Protein AF-A0A8T5U6E6-F1 (afdb_monomer_lite)

Foldseek 3Di:
DDDDDDDDDDPDPDDPPDDPPVPPPVQVVVPRPPQKDQDPQCRLQQKDFDPDPWAQPPQCRLQQWADWDKDWDDKDWDDDDQKIKIKTKIAGQDPAKWWFKKKKWWDFPPDIWIFIFPTDIHGHRDIDMTITMTGPDDPVRSVRCVPPVPIPMDMDTPTIDIGRDPQCRSRSTDRDIDRDPQPSSRSMDGDPSVVPDPPDDDDDDDDDDDDPDDDDPPPVVVVPPDDDLQDLVNLLPDPPLVNLVVVCVLLVWAADDVVVVVLQFGTAHPVRATEHEDSDEAAALVVLVSNLVSCLVVVHQEHEYEYQYHHPRRVVSQVCSCPPSVHHYYYDYPVNSSVPPD

Sequence (342 aa):
MNGKRLFSCLITINLTLMLIVPIVNGQCYTCLDTGIIVCNNCQGSGRIPTSDPVEVCEYCRGLGVVQPTISKKSAFAQLGDQEVYVWGTFENDQAVGVYGIATAEVRSEISSFSSASNRTYFPPNEEIEVKVVVGDFPIDDWDWISKFGNLETNIYLSDADPLVCPLCDGDGILTPQITCSICGGTGSVDCPDCNLNLINGGDQNELIIGIVAIIGVVIIAFFLIKRKKTSESDLRKVPFYEFQNWVVQQFSGETSSIRDSRFGIDGYTNDGDPIQIKQSDEVGKNEVYKFANELSKKKSRRGIIVAFSFSEDVIDGVIGARQHYRLDIKTITAKELINRKI

pLDDT: mean 83.09, std 20.27, range [33.81, 98.56]

Radius of gyration: 37.13 Å; chains: 1; bounding box: 61×90×133 Å

Secondary structure (DSSP, 8-state):
-------SSS--SSSSS-----------TTTTTSSEEE-TTTTTSSEEE-SS--EE-TTTTTSSEE---EEEEEEEEEE-SS-EEEEEEEEE-SSS-EEEEEEEEEE-SS-EEEEEPPPEEE-BT-EEEEEEEE----HHHHHHHHHH---EEEEEEEEEPPEEPTTTTTSSEE--EEE-TTTTTSSEEE-GGGSS------------------SSSTTTTTT--S-----HHHHTTS-HHHHHHHHHHHTT-EEPPHHHHTTT--EE-TT--EEEE--SS-B-HHHHHHHHHHHHHTT-SEEEEEES-B-TTHHHHHHHHHHHH--EEEEEEHHHHHH---

Structure (mmCIF, N/CA/C/O backbone):
data_AF-A0A8T5U6E6-F1
#
_entry.id   AF-A0A8T5U6E6-F1
#
loop_
_atom_site.group_PDB
_atom_site.id
_atom_site.type_symbol
_atom_site.label_atom_id
_atom_site.label_alt_id
_atom_site.label_comp_id
_atom_site.label_asym_id
_atom_site.label_entity_id
_atom_site.label_seq_id
_atom_site.pdbx_PDB_ins_code
_atom_site.Cartn_x
_atom_site.Cartn_y
_atom_site.Cartn_z
_atom_site.occupancy
_atom_site.B_iso_or_equiv
_atom_site.auth_seq_id
_atom_site.auth_comp_id
_atom_site.auth_asym_id
_atom_site.auth_atom_id
_atom_site.pdbx_PDB_model_num
ATOM 1 N N . MET A 1 1 ? 4.523 -59.443 100.791 1.00 38.38 1 MET A N 1
ATOM 2 C CA . MET A 1 1 ? 5.742 -59.177 99.998 1.00 38.38 1 MET A CA 1
ATOM 3 C C . MET A 1 1 ? 5.418 -59.351 98.526 1.00 38.38 1 MET A C 1
ATOM 5 O O . MET A 1 1 ? 4.890 -60.396 98.191 1.00 38.38 1 MET A O 1
ATOM 9 N N . ASN A 1 2 ? 5.767 -58.334 97.729 1.00 36.59 2 ASN A N 1
ATOM 10 C CA . ASN A 1 2 ? 6.138 -58.357 96.303 1.00 36.59 2 ASN A CA 1
ATOM 11 C C . ASN A 1 2 ? 5.123 -58.922 95.287 1.00 36.59 2 ASN A C 1
ATOM 13 O O . ASN A 1 2 ? 4.640 -60.029 95.416 1.00 36.59 2 ASN A O 1
ATOM 17 N N . GLY A 1 3 ? 4.798 -58.253 94.187 1.00 36.97 3 GLY A N 1
ATOM 18 C CA . GLY A 1 3 ? 5.466 -57.124 93.556 1.00 36.97 3 GLY A CA 1
ATOM 19 C C . GLY A 1 3 ? 5.381 -57.294 92.041 1.00 36.97 3 GLY A C 1
ATOM 20 O O . GLY A 1 3 ? 5.974 -58.215 91.502 1.00 36.97 3 GLY A O 1
ATOM 21 N N . LYS A 1 4 ? 4.630 -56.393 91.399 1.00 43.31 4 LYS A N 1
ATOM 22 C CA . LYS A 1 4 ? 4.855 -55.803 90.068 1.00 43.31 4 LYS A CA 1
ATOM 23 C C . LYS A 1 4 ? 5.569 -56.673 89.014 1.00 43.31 4 LYS A C 1
ATOM 25 O O . LYS A 1 4 ? 6.779 -56.853 89.093 1.00 43.31 4 LYS A O 1
ATOM 30 N N . ARG A 1 5 ? 4.866 -56.950 87.911 1.00 45.03 5 ARG A N 1
ATOM 31 C CA . ARG A 1 5 ? 5.208 -56.474 86.548 1.00 45.03 5 ARG A CA 1
ATOM 32 C C . ARG A 1 5 ? 3.983 -56.703 85.642 1.00 45.03 5 ARG A C 1
ATOM 34 O O . ARG A 1 5 ? 3.590 -57.844 85.463 1.00 45.03 5 ARG A O 1
ATOM 41 N N . LEU A 1 6 ? 3.164 -55.699 85.305 1.00 39.25 6 LEU A N 1
ATOM 42 C CA . LEU A 1 6 ? 3.398 -54.586 84.364 1.00 39.25 6 LEU A CA 1
ATOM 43 C C . LEU A 1 6 ? 3.875 -55.067 82.986 1.00 39.25 6 LEU A C 1
ATOM 45 O O . LEU A 1 6 ? 5.036 -55.432 82.848 1.00 39.25 6 LEU A O 1
ATOM 49 N N . PHE A 1 7 ? 2.963 -54.991 82.012 1.00 41.22 7 PHE A N 1
ATOM 50 C CA . PHE A 1 7 ? 3.054 -54.273 80.729 1.00 41.22 7 PHE A CA 1
ATOM 51 C C . PHE A 1 7 ? 2.506 -55.084 79.548 1.00 41.22 7 PHE A C 1
ATOM 53 O O . PHE A 1 7 ? 2.981 -56.170 79.249 1.00 41.22 7 PHE A O 1
ATOM 60 N N . SER A 1 8 ? 1.598 -54.435 78.815 1.00 41.38 8 SER A N 1
ATOM 61 C CA . SER A 1 8 ? 1.254 -54.705 77.415 1.00 41.38 8 SER A CA 1
ATOM 62 C C . SER A 1 8 ? 0.263 -55.839 77.129 1.00 41.38 8 SER A C 1
ATOM 64 O O . SER A 1 8 ? 0.649 -56.988 76.967 1.00 41.38 8 SER A O 1
ATOM 66 N N . CYS A 1 9 ? -1.023 -55.480 77.031 1.00 39.28 9 CYS A N 1
ATOM 67 C CA . CYS A 1 9 ? -1.944 -55.861 75.933 1.00 39.28 9 CYS A CA 1
ATOM 68 C C . CYS A 1 9 ? -3.415 -55.600 76.319 1.00 39.28 9 CYS A C 1
ATOM 70 O O . CYS A 1 9 ? -4.276 -56.456 76.156 1.00 39.28 9 CYS A O 1
ATOM 72 N N . LEU A 1 10 ? -3.717 -54.420 76.872 1.00 39.66 10 LEU A N 1
ATOM 73 C CA . LEU A 1 10 ? -5.097 -54.017 77.200 1.00 39.66 10 LEU A CA 1
ATOM 74 C C . LEU A 1 10 ? -5.456 -52.618 76.676 1.00 39.66 10 LEU A C 1
ATOM 76 O O . LEU A 1 10 ? -6.414 -52.002 77.125 1.00 39.66 10 LEU A O 1
ATOM 80 N N . ILE A 1 11 ? -4.710 -52.127 75.684 1.00 49.28 11 ILE A N 1
ATOM 81 C CA . ILE A 1 11 ? -5.047 -50.915 74.932 1.00 49.28 11 ILE A CA 1
ATOM 82 C C . ILE A 1 11 ? -4.885 -51.241 73.450 1.00 49.28 11 ILE A C 1
ATOM 84 O O . ILE A 1 11 ? -3.796 -51.148 72.897 1.00 49.28 11 ILE A O 1
ATOM 88 N N . THR A 1 12 ? -5.966 -51.723 72.845 1.00 45.53 12 THR A N 1
ATOM 89 C CA . THR A 1 12 ? -6.306 -51.593 71.412 1.00 45.53 12 THR A CA 1
ATOM 90 C C . THR A 1 12 ? -7.765 -52.029 71.220 1.00 45.53 12 THR A C 1
ATOM 92 O O . THR A 1 12 ? -8.128 -52.777 70.324 1.00 45.53 12 THR A O 1
ATOM 95 N N . ILE A 1 13 ? -8.634 -51.545 72.112 1.00 47.56 13 ILE A N 1
ATOM 96 C CA . ILE A 1 13 ? -10.025 -51.246 71.771 1.00 47.56 13 ILE A CA 1
ATOM 97 C C . ILE A 1 13 ? -10.004 -49.762 71.392 1.00 47.56 13 ILE A C 1
ATOM 99 O O . ILE A 1 13 ? -9.497 -48.966 72.180 1.00 47.56 13 ILE A O 1
ATOM 103 N N . ASN A 1 14 ? -10.553 -49.421 70.223 1.00 44.50 14 ASN A N 1
ATOM 104 C CA . ASN A 1 14 ? -10.623 -48.091 69.582 1.00 44.50 14 ASN A CA 1
ATOM 105 C C . ASN A 1 14 ? -9.503 -47.724 68.602 1.00 44.50 14 ASN A C 1
ATOM 107 O O . ASN A 1 14 ? -8.702 -46.845 68.892 1.00 44.50 14 ASN A O 1
ATOM 111 N N . LEU A 1 15 ? -9.524 -48.303 67.400 1.00 45.09 15 LEU A N 1
ATOM 112 C CA . LEU A 1 15 ? -9.316 -47.568 66.140 1.00 45.09 15 LEU A CA 1
ATOM 113 C C . LEU A 1 15 ? -9.562 -48.526 64.966 1.00 45.09 15 LEU A C 1
ATOM 115 O O . LEU A 1 15 ? -9.222 -49.694 65.079 1.00 45.09 15 LEU A O 1
ATOM 119 N N . THR A 1 16 ? -10.086 -48.031 63.842 1.00 43.66 16 THR A N 1
ATOM 120 C CA . THR A 1 16 ? -10.392 -48.749 62.576 1.00 43.66 16 THR A CA 1
ATOM 121 C C . THR A 1 16 ? -11.768 -49.414 62.426 1.00 43.66 16 THR A C 1
ATOM 123 O O . THR A 1 16 ? -11.922 -50.402 61.721 1.00 43.66 16 THR A O 1
ATOM 126 N N . LEU A 1 17 ? -12.819 -48.793 62.970 1.00 38.38 17 LEU A N 1
ATOM 127 C CA . LEU A 1 17 ? -14.151 -48.855 62.344 1.00 38.38 17 LEU A CA 1
ATOM 128 C C . LEU A 1 17 ? -14.726 -47.440 62.189 1.00 38.38 17 LEU A C 1
ATOM 130 O O . LEU A 1 17 ? -15.800 -47.105 62.672 1.00 38.38 17 LEU A O 1
ATOM 134 N N . MET A 1 18 ? -13.935 -46.574 61.566 1.00 46.94 18 MET A N 1
ATOM 135 C CA . MET A 1 18 ? -14.326 -45.239 61.135 1.00 46.94 18 MET A CA 1
ATOM 136 C C . MET A 1 18 ? -13.760 -45.056 59.730 1.00 46.94 18 MET A C 1
ATOM 138 O O . MET A 1 18 ? -12.567 -45.265 59.524 1.00 46.94 18 MET A O 1
ATOM 142 N N . LEU A 1 19 ? -14.640 -44.631 58.820 1.00 43.88 19 LEU A N 1
ATOM 143 C CA . LEU A 1 19 ? -14.353 -44.056 57.503 1.00 43.88 19 LEU A CA 1
ATOM 144 C C . LEU A 1 19 ? -14.091 -45.037 56.351 1.00 43.88 19 LEU A C 1
ATOM 146 O O . LEU A 1 19 ? -13.012 -45.058 55.777 1.00 43.88 19 LEU A O 1
ATOM 150 N N . ILE A 1 20 ? -15.145 -45.724 55.906 1.00 41.72 20 ILE A N 1
ATOM 151 C CA . ILE A 1 20 ? -15.509 -45.661 54.479 1.00 41.72 20 ILE A CA 1
ATOM 152 C C . ILE A 1 20 ? -17.019 -45.411 54.414 1.00 41.72 20 ILE A C 1
ATOM 154 O O . ILE A 1 20 ? -17.811 -46.259 54.019 1.00 41.72 20 ILE A O 1
ATOM 158 N N . VAL A 1 21 ? -17.438 -44.225 54.859 1.00 40.72 21 VAL A N 1
ATOM 159 C CA . VAL A 1 21 ? -18.557 -43.587 54.165 1.00 40.72 21 VAL A CA 1
ATOM 160 C C . VAL A 1 21 ? -17.949 -43.256 52.805 1.00 40.72 21 VAL A C 1
ATOM 162 O O . VAL A 1 21 ? -16.944 -42.537 52.800 1.00 40.72 21 VAL A O 1
ATOM 165 N N . PRO A 1 22 ? -18.431 -43.788 51.667 1.00 45.41 22 PRO A N 1
ATOM 166 C CA . PRO A 1 22 ? -18.135 -43.116 50.422 1.00 45.41 22 PRO A CA 1
ATOM 167 C C . PRO A 1 22 ? -18.709 -41.722 50.633 1.00 45.41 22 PRO A C 1
ATOM 169 O O . PRO A 1 22 ? -19.925 -41.545 50.696 1.00 45.41 22 PRO A O 1
ATOM 172 N N . ILE A 1 23 ? -17.832 -40.745 50.861 1.00 46.28 23 ILE A N 1
ATOM 173 C CA . ILE A 1 23 ? -18.171 -39.367 50.580 1.00 46.28 23 ILE A CA 1
ATOM 174 C C . ILE A 1 23 ? -18.494 -39.444 49.098 1.00 46.28 23 ILE A C 1
ATOM 176 O O . ILE A 1 23 ? -17.601 -39.506 48.254 1.00 46.28 23 ILE A O 1
ATOM 180 N N . VAL A 1 24 ? -19.782 -39.593 48.797 1.00 47.47 24 VAL A N 1
ATOM 181 C CA . VAL A 1 24 ? -20.327 -39.344 47.479 1.00 47.47 24 VAL A CA 1
ATOM 182 C C . VAL A 1 24 ? -20.160 -37.840 47.348 1.00 47.47 24 VAL A C 1
ATOM 184 O O . VAL A 1 24 ? -21.081 -37.071 47.596 1.00 47.47 24 VAL A O 1
ATOM 187 N N . ASN A 1 25 ? -18.918 -37.415 47.089 1.00 53.47 25 ASN A N 1
ATOM 188 C CA . ASN A 1 25 ? -18.648 -36.139 46.473 1.00 53.47 25 ASN A CA 1
ATOM 189 C C . ASN A 1 25 ? -19.549 -36.191 45.255 1.00 53.47 25 ASN A C 1
ATOM 191 O O . ASN A 1 25 ? -19.379 -37.078 44.416 1.00 53.47 25 ASN A O 1
ATOM 195 N N . GLY A 1 26 ? -20.601 -35.376 45.267 1.00 57.53 26 GLY A N 1
ATOM 196 C CA . GLY A 1 26 ? -21.521 -35.247 44.156 1.00 57.53 26 GLY A CA 1
ATOM 197 C C . GLY A 1 26 ? -20.721 -34.715 42.984 1.00 57.53 26 GLY A C 1
ATOM 198 O O . GLY A 1 26 ? -20.687 -33.511 42.765 1.00 57.53 26 GLY A O 1
ATOM 199 N N . GLN A 1 27 ? -20.001 -35.607 42.305 1.00 59.81 27 GLN A N 1
ATOM 200 C CA . GLN A 1 27 ? -19.240 -35.265 41.130 1.00 59.81 27 GLN A CA 1
ATOM 201 C C . GLN A 1 27 ? -20.266 -34.955 40.066 1.00 59.81 27 GLN A C 1
ATOM 203 O O . GLN A 1 27 ? -21.116 -35.781 39.714 1.00 59.81 27 GLN A O 1
ATOM 208 N N . CYS A 1 28 ? -20.227 -33.717 39.618 1.00 68.12 28 CYS A N 1
ATOM 209 C CA . CYS A 1 28 ? -21.149 -33.223 38.630 1.00 68.12 28 CYS A CA 1
ATOM 210 C C . CYS A 1 28 ? -20.641 -33.750 37.283 1.00 68.12 28 CYS A C 1
ATOM 212 O O . CYS A 1 28 ? -19.809 -33.120 36.629 1.00 68.12 28 CYS A O 1
ATOM 214 N N . TYR A 1 29 ? -21.077 -34.959 36.900 1.00 75.31 29 TYR A N 1
ATOM 215 C CA . TYR A 1 29 ? -20.592 -35.657 35.698 1.00 75.31 29 TYR A CA 1
ATOM 216 C C . TYR A 1 29 ? -20.739 -34.816 34.424 1.00 75.31 29 TYR A C 1
ATOM 218 O O . TYR A 1 29 ? -19.972 -34.995 33.482 1.00 75.31 29 TYR A O 1
ATOM 226 N N . THR A 1 30 ? -21.679 -33.868 34.413 1.00 77.81 30 THR A N 1
ATOM 227 C CA . THR A 1 30 ? -21.929 -32.957 33.294 1.00 77.81 30 THR A CA 1
ATOM 228 C C . THR A 1 30 ? -20.760 -31.996 33.022 1.00 77.81 30 THR A C 1
ATOM 230 O O . THR A 1 30 ? -20.563 -31.588 31.882 1.00 77.81 30 THR A O 1
ATOM 233 N N . CYS A 1 31 ? -19.957 -31.645 34.028 1.00 79.94 31 CYS A N 1
ATOM 234 C CA . CYS A 1 31 ? -18.881 -30.649 33.904 1.00 79.94 31 CYS A CA 1
ATOM 235 C C . CYS A 1 31 ? -17.575 -31.045 34.590 1.00 79.94 31 CYS A C 1
ATOM 237 O O . CYS A 1 31 ? -16.703 -30.200 34.766 1.00 79.94 31 CYS A O 1
ATOM 239 N N . LEU A 1 32 ? -17.411 -32.324 34.940 1.00 82.50 32 LEU A N 1
ATOM 240 C CA . LEU A 1 32 ? -16.145 -32.869 35.444 1.00 82.50 32 LEU A CA 1
ATOM 241 C C . LEU A 1 32 ? -15.569 -32.042 36.612 1.00 82.50 32 LEU A C 1
ATOM 243 O O . LEU A 1 32 ? -14.369 -31.788 36.669 1.00 82.50 32 LEU A O 1
ATOM 247 N N . ASP A 1 33 ? -16.447 -31.587 37.509 1.00 77.62 33 ASP A N 1
ATOM 248 C CA . ASP A 1 33 ? -16.125 -30.795 38.705 1.00 77.62 33 ASP A CA 1
ATOM 249 C C . ASP A 1 33 ? -15.503 -29.403 38.463 1.00 77.62 33 ASP A C 1
ATOM 251 O O . ASP A 1 33 ? -15.083 -28.747 39.415 1.00 77.62 33 ASP A O 1
ATOM 255 N N . THR A 1 34 ? -15.483 -28.887 37.229 1.00 83.12 34 THR A N 1
ATOM 256 C CA . THR A 1 34 ? -15.023 -27.506 36.970 1.00 83.12 34 THR A CA 1
ATOM 257 C C . THR A 1 34 ? -16.055 -26.460 37.388 1.00 83.12 34 THR A C 1
ATOM 259 O O . THR A 1 34 ? -15.703 -25.305 37.613 1.00 83.12 34 THR A O 1
ATOM 262 N N . GLY A 1 35 ? -17.334 -26.849 37.446 1.00 83.75 35 GLY A N 1
ATOM 263 C CA . GLY A 1 35 ? -18.468 -25.943 37.639 1.00 83.75 35 GLY A CA 1
ATOM 264 C C . GLY A 1 35 ? -18.820 -25.105 36.405 1.00 83.75 35 GLY A C 1
ATOM 265 O O . GLY A 1 35 ? -19.795 -24.362 36.450 1.00 83.75 35 GLY A O 1
ATOM 266 N N . ILE A 1 36 ? -18.088 -25.244 35.293 1.00 87.88 36 ILE A N 1
ATOM 267 C CA . ILE A 1 36 ? -18.242 -24.412 34.095 1.00 87.88 36 ILE A CA 1
ATOM 268 C C . ILE A 1 36 ? -18.217 -25.302 32.846 1.00 87.88 36 ILE A C 1
ATOM 270 O O . ILE A 1 36 ? -17.312 -26.120 32.675 1.00 87.88 36 ILE A O 1
ATOM 274 N N . ILE A 1 37 ? -19.187 -25.132 31.949 1.00 91.62 37 ILE A N 1
ATOM 275 C CA . ILE A 1 37 ? -19.246 -25.822 30.652 1.00 91.62 37 ILE A CA 1
ATOM 276 C C . ILE A 1 37 ? -19.018 -24.856 29.496 1.00 91.62 37 ILE A C 1
ATOM 278 O O . ILE A 1 37 ? -19.298 -23.659 29.593 1.00 91.62 37 ILE A O 1
ATOM 282 N N . VAL A 1 38 ? -18.550 -25.394 28.368 1.00 92.12 38 VAL A N 1
ATOM 283 C CA . VAL A 1 38 ? -18.475 -24.651 27.106 1.00 92.12 38 VAL A CA 1
ATOM 284 C C . VAL A 1 38 ? -19.884 -24.218 26.708 1.00 92.12 38 VAL A C 1
ATOM 286 O O . VAL A 1 38 ? -20.824 -25.013 26.706 1.00 92.12 38 VAL A O 1
ATOM 289 N N . CYS A 1 39 ? -20.052 -22.942 26.371 1.00 93.81 39 CYS A N 1
ATOM 290 C CA . CYS A 1 39 ? -21.342 -22.426 25.947 1.00 93.81 39 CYS A CA 1
ATOM 291 C C . CYS A 1 39 ? -21.700 -23.001 24.569 1.00 93.81 39 CYS A C 1
ATOM 293 O O . CYS A 1 39 ? -21.114 -22.616 23.558 1.00 93.81 39 CYS A O 1
ATOM 295 N N . ASN A 1 40 ? -22.705 -23.880 24.517 1.00 94.06 40 ASN A N 1
ATOM 296 C CA . ASN A 1 40 ? -23.153 -24.521 23.273 1.00 94.06 40 ASN A CA 1
ATOM 297 C C . ASN A 1 40 ? -23.586 -23.521 22.190 1.00 94.06 40 ASN A C 1
ATOM 299 O O . ASN A 1 40 ? -23.443 -23.802 21.005 1.00 94.06 40 ASN A O 1
ATOM 303 N N . ASN A 1 41 ? -24.088 -22.348 22.585 1.00 92.44 41 ASN A N 1
ATOM 304 C CA . ASN A 1 41 ? -24.594 -21.349 21.646 1.00 92.44 41 ASN A CA 1
ATOM 305 C C . ASN A 1 41 ? -23.486 -20.654 20.840 1.00 92.44 41 ASN A C 1
ATOM 307 O O . ASN A 1 41 ? -23.701 -20.309 19.687 1.00 92.44 41 ASN A O 1
ATOM 311 N N . CYS A 1 42 ? -22.303 -20.457 21.429 1.00 92.44 42 CYS A N 1
ATOM 312 C CA . CYS A 1 42 ? -21.143 -19.871 20.743 1.00 92.44 42 CYS A CA 1
ATOM 313 C C . CYS A 1 42 ? -19.989 -20.859 20.539 1.00 92.44 42 CYS A C 1
ATOM 315 O O . CYS A 1 42 ? -18.911 -20.455 20.103 1.00 92.44 42 CYS A O 1
ATOM 317 N N . GLN A 1 43 ? -20.192 -22.130 20.896 1.00 93.75 43 GLN A N 1
ATOM 318 C CA . GLN A 1 43 ? -19.195 -23.202 20.823 1.00 93.75 43 GLN A CA 1
ATOM 319 C C . GLN A 1 43 ? -17.851 -22.831 21.476 1.00 93.75 43 GLN A C 1
ATOM 321 O O . GLN A 1 43 ? -16.787 -23.192 20.985 1.00 93.75 43 GLN A O 1
ATOM 326 N N . GLY A 1 44 ? -17.884 -22.070 22.574 1.00 89.94 44 GLY A N 1
ATOM 327 C CA . GLY A 1 44 ? -16.672 -21.656 23.291 1.00 89.94 44 GLY A CA 1
ATOM 328 C C . GLY A 1 44 ? -16.014 -20.364 22.810 1.00 89.94 44 GLY A C 1
ATOM 329 O O . GLY A 1 44 ? -15.174 -19.826 23.519 1.00 89.94 44 GLY A O 1
ATOM 330 N N . SER A 1 45 ? -16.416 -19.805 21.666 1.00 90.38 45 SER A N 1
ATOM 331 C CA . SER A 1 45 ? -15.802 -18.573 21.134 1.00 90.38 45 SER A CA 1
ATOM 332 C C . SER A 1 45 ? -16.201 -17.298 21.892 1.00 90.38 45 SER A C 1
ATOM 334 O O . SER A 1 45 ? -15.588 -16.247 21.719 1.00 90.38 45 SER A O 1
ATOM 336 N N . GLY A 1 46 ? -17.285 -17.353 22.676 1.00 89.25 46 GLY A N 1
ATOM 337 C CA . GLY A 1 46 ? -17.891 -16.175 23.307 1.00 89.25 46 GLY A CA 1
ATOM 338 C C . GLY A 1 46 ? -18.674 -15.280 22.339 1.00 89.25 46 GLY A C 1
ATOM 339 O O . GLY A 1 46 ? -19.335 -14.334 22.768 1.00 89.25 46 GLY A O 1
ATOM 340 N N . ARG A 1 47 ? -18.670 -15.590 21.042 1.00 88.00 47 ARG A N 1
ATOM 341 C CA . ARG A 1 47 ? -19.280 -14.774 19.993 1.00 88.00 47 ARG A CA 1
ATOM 342 C C . ARG A 1 47 ? -20.202 -15.609 19.114 1.00 88.00 47 ARG A C 1
ATOM 344 O O . ARG A 1 47 ? -20.005 -16.806 18.952 1.00 88.00 47 ARG A O 1
ATOM 351 N N . ILE A 1 48 ? -21.240 -14.986 18.573 1.00 88.44 48 ILE A N 1
ATOM 352 C CA . ILE A 1 48 ? -22.123 -15.623 17.592 1.00 88.44 48 ILE A CA 1
ATOM 353 C C . ILE A 1 48 ? -22.192 -14.752 16.338 1.00 88.44 48 ILE A C 1
ATOM 355 O O . ILE A 1 48 ? -22.223 -13.523 16.466 1.00 88.44 48 ILE A O 1
ATOM 359 N N . PRO A 1 49 ? -22.183 -15.356 15.139 1.00 82.75 49 PRO A N 1
ATOM 360 C CA . PRO A 1 49 ? -22.417 -14.613 13.911 1.00 82.75 49 PRO A CA 1
ATOM 361 C C . PRO A 1 49 ? -23.830 -14.024 13.943 1.00 82.75 49 PRO A C 1
ATOM 363 O O . PRO A 1 49 ? -24.776 -14.689 14.376 1.00 82.75 49 PRO A O 1
ATOM 366 N N . THR A 1 50 ? -23.983 -12.770 13.525 1.00 83.38 50 THR A N 1
ATOM 367 C CA . THR A 1 50 ? -25.313 -12.186 13.339 1.00 83.38 50 THR A CA 1
ATOM 368 C C . THR A 1 50 ? -25.922 -12.663 12.024 1.00 83.38 50 THR A C 1
ATOM 370 O O . THR A 1 50 ? -25.228 -13.115 11.115 1.00 83.38 50 THR A O 1
ATOM 373 N N . SER A 1 51 ? -27.246 -12.563 11.912 1.00 80.12 51 SER A N 1
ATOM 374 C CA . SER A 1 51 ? -27.968 -12.771 10.650 1.00 80.12 51 SER A CA 1
ATOM 375 C C . SER A 1 51 ? -27.854 -11.580 9.691 1.00 80.12 51 SER A C 1
ATOM 377 O O . SER A 1 51 ? -28.566 -11.542 8.687 1.00 80.12 51 SER A O 1
ATOM 379 N N . ASP A 1 52 ? -27.047 -10.576 10.035 1.00 75.94 52 ASP A N 1
ATOM 380 C CA . ASP A 1 52 ? -26.882 -9.375 9.227 1.00 75.94 52 ASP A CA 1
ATOM 381 C C . ASP A 1 52 ? -26.196 -9.713 7.897 1.00 75.94 52 ASP A C 1
ATOM 383 O O . ASP A 1 52 ? -25.502 -10.731 7.791 1.00 75.94 52 ASP A O 1
ATOM 387 N N . PRO A 1 53 ? -26.406 -8.893 6.852 1.00 66.25 53 PRO A N 1
ATOM 388 C CA . PRO A 1 53 ? -25.769 -9.107 5.565 1.00 66.25 53 PRO A CA 1
ATOM 389 C C . PRO A 1 53 ? -24.255 -9.219 5.729 1.00 66.25 53 PRO A C 1
ATOM 391 O O . PRO A 1 53 ? -23.606 -8.370 6.333 1.00 66.25 53 PRO A O 1
ATOM 394 N N . VAL A 1 54 ? -23.714 -10.293 5.163 1.00 79.62 54 VAL A N 1
ATOM 395 C CA . VAL A 1 54 ? -22.283 -10.566 5.130 1.00 79.62 54 VAL A CA 1
ATOM 396 C C . VAL A 1 54 ? -21.587 -9.422 4.398 1.00 79.62 54 VAL A C 1
ATOM 398 O O . VAL A 1 54 ? -21.822 -9.204 3.206 1.00 79.62 54 VAL A O 1
ATOM 401 N N . GLU A 1 55 ? -20.741 -8.680 5.108 1.00 82.50 55 GLU A N 1
ATOM 402 C CA . GLU A 1 55 ? -19.958 -7.618 4.494 1.00 82.50 55 GLU A CA 1
ATOM 403 C C . GLU A 1 55 ? -18.763 -8.236 3.769 1.00 82.50 55 GLU A C 1
ATOM 405 O O . GLU A 1 55 ? -18.011 -9.044 4.317 1.00 82.50 55 GLU A O 1
ATOM 410 N N . VAL A 1 56 ? -18.578 -7.871 2.502 1.00 85.19 56 VAL A N 1
ATOM 411 C CA . VAL A 1 56 ? -17.396 -8.288 1.746 1.00 85.19 56 VAL A CA 1
ATOM 412 C C . VAL A 1 56 ? -16.179 -7.619 2.376 1.00 85.19 56 VAL A C 1
ATOM 414 O O . VAL A 1 56 ? -16.149 -6.396 2.514 1.00 85.19 56 VAL A O 1
ATOM 417 N N . CYS A 1 57 ? -15.157 -8.397 2.735 1.00 78.12 57 CYS A N 1
ATOM 418 C CA . CYS A 1 57 ? -13.935 -7.845 3.302 1.00 78.12 57 CYS A CA 1
ATOM 419 C C . CYS A 1 57 ? -13.281 -6.922 2.275 1.00 78.12 57 CYS A C 1
ATOM 421 O O . CYS A 1 57 ? -12.748 -7.369 1.259 1.00 78.12 57 CYS A O 1
ATOM 423 N N . GLU A 1 58 ? -13.299 -5.618 2.529 1.00 83.00 58 GLU A N 1
ATOM 424 C CA . GLU A 1 58 ? -12.819 -4.648 1.549 1.00 83.00 58 GLU A CA 1
ATOM 425 C C . GLU A 1 58 ? -11.306 -4.703 1.318 1.00 83.00 58 GLU A C 1
ATOM 427 O O . GLU A 1 58 ? -10.807 -4.237 0.287 1.00 83.00 58 GLU A O 1
ATOM 432 N N . TYR A 1 59 ? -10.558 -5.242 2.280 1.00 77.88 59 TYR A N 1
ATOM 433 C CA . TYR A 1 59 ? -9.107 -5.351 2.192 1.00 77.88 59 TYR A CA 1
ATOM 434 C C . TYR A 1 59 ? -8.691 -6.355 1.112 1.00 77.88 59 TYR A C 1
ATOM 436 O O . TYR A 1 59 ? -7.900 -6.005 0.240 1.00 77.88 59 TYR A O 1
ATOM 444 N N . CYS A 1 60 ? -9.303 -7.544 1.091 1.00 84.88 60 CYS A N 1
ATOM 445 C CA . CYS A 1 60 ? -9.089 -8.558 0.049 1.00 84.88 60 CYS A CA 1
ATOM 446 C C . CYS A 1 60 ? -10.158 -8.555 -1.058 1.00 84.88 60 CYS A C 1
ATOM 448 O O . CYS A 1 60 ? -10.097 -9.364 -1.979 1.00 84.88 60 CYS A O 1
ATOM 450 N N . ARG A 1 61 ? -11.152 -7.662 -0.978 1.00 88.19 61 ARG A N 1
ATOM 451 C CA . ARG A 1 61 ? -12.291 -7.557 -1.907 1.00 88.19 61 ARG A CA 1
ATOM 452 C C . ARG A 1 61 ? -13.067 -8.866 -2.088 1.00 88.19 61 ARG A C 1
ATOM 454 O O . ARG A 1 61 ? -13.499 -9.171 -3.196 1.00 88.19 61 ARG A O 1
ATOM 461 N N . GLY A 1 62 ? -13.231 -9.646 -1.023 1.00 87.62 62 GLY A N 1
ATOM 462 C CA . GLY A 1 62 ? -13.965 -10.912 -1.101 1.00 87.62 62 GLY A CA 1
ATOM 463 C C . GLY A 1 62 ? -13.136 -12.129 -1.489 1.00 87.62 62 GLY A C 1
ATOM 464 O O . GLY A 1 62 ? -13.671 -13.228 -1.502 1.00 87.62 62 GLY A O 1
ATOM 465 N N . LEU A 1 63 ? -11.849 -11.961 -1.804 1.00 88.56 63 LEU A N 1
ATOM 466 C CA . LEU A 1 63 ? -11.011 -13.065 -2.279 1.00 88.56 63 LEU A CA 1
ATOM 467 C C . LEU A 1 63 ? -10.434 -13.922 -1.152 1.00 88.56 63 LEU A C 1
ATOM 469 O O . LEU A 1 63 ? -9.893 -14.987 -1.424 1.00 88.56 63 LEU A O 1
ATOM 473 N N . GLY A 1 64 ? -10.453 -13.427 0.087 1.00 90.06 64 GLY A N 1
ATOM 474 C CA . GLY A 1 64 ? -9.821 -14.101 1.222 1.00 90.06 64 GLY A CA 1
ATOM 475 C C . GLY A 1 64 ? -8.298 -14.000 1.246 1.00 90.06 64 GLY A C 1
ATOM 476 O O . GLY A 1 64 ? -7.679 -14.184 2.288 1.00 90.06 64 GLY A O 1
ATOM 477 N N . VAL A 1 65 ? -7.681 -13.605 0.137 1.00 93.69 65 VAL A N 1
ATOM 478 C CA . VAL A 1 65 ? -6.235 -13.445 0.016 1.00 93.69 65 VAL A CA 1
ATOM 479 C C . VAL A 1 65 ? -5.845 -12.059 -0.477 1.00 93.69 65 VAL A C 1
ATOM 481 O O . VAL A 1 65 ? -6.626 -11.375 -1.142 1.00 93.69 65 VAL A O 1
ATOM 484 N N . VAL A 1 66 ? -4.626 -11.638 -0.156 1.00 90.19 66 VAL A N 1
ATOM 485 C CA . VAL A 1 66 ? -4.026 -10.399 -0.649 1.00 90.19 66 VAL A CA 1
ATOM 486 C C . VAL A 1 66 ? -2.722 -10.670 -1.373 1.00 90.19 66 VAL A C 1
ATOM 488 O O . VAL A 1 66 ? -1.953 -11.552 -0.999 1.00 90.19 66 VAL A O 1
ATOM 491 N N . GLN A 1 67 ? -2.492 -9.895 -2.428 1.00 93.81 67 GLN A N 1
ATOM 492 C CA . GLN A 1 67 ? -1.231 -9.927 -3.149 1.00 93.81 67 GLN A CA 1
ATOM 493 C C . GLN A 1 67 ? -0.176 -9.180 -2.326 1.00 93.81 67 GLN A C 1
ATOM 495 O O . GLN A 1 67 ? -0.417 -8.022 -1.969 1.00 93.81 67 GLN A O 1
ATOM 500 N N . PRO A 1 68 ? 0.950 -9.822 -1.986 1.00 94.06 68 PRO A N 1
ATOM 501 C CA . PRO A 1 68 ? 2.005 -9.180 -1.220 1.00 94.06 68 PRO A CA 1
ATOM 502 C C . PRO A 1 68 ? 2.704 -8.105 -2.059 1.00 94.06 68 PRO A C 1
ATOM 504 O O . PRO A 1 68 ? 2.901 -8.256 -3.264 1.00 94.06 68 PRO A O 1
ATOM 507 N N . THR A 1 69 ? 3.114 -7.020 -1.407 1.00 93.12 69 THR A N 1
ATOM 508 C CA . THR A 1 69 ? 3.954 -5.990 -2.024 1.00 93.12 69 THR A CA 1
ATOM 509 C C . THR A 1 69 ? 5.417 -6.302 -1.740 1.00 93.12 69 THR A C 1
ATOM 511 O O . THR A 1 69 ? 5.834 -6.284 -0.582 1.00 93.12 69 THR A O 1
ATOM 514 N N . ILE A 1 70 ? 6.182 -6.581 -2.795 1.00 95.69 70 ILE A N 1
ATOM 515 C CA . ILE A 1 70 ? 7.635 -6.761 -2.747 1.00 95.69 70 ILE A CA 1
ATOM 516 C C . ILE A 1 70 ? 8.262 -5.731 -3.688 1.00 95.69 70 ILE A C 1
ATOM 518 O O . ILE A 1 70 ? 7.994 -5.714 -4.893 1.00 95.69 70 ILE A O 1
ATOM 522 N N . SER A 1 71 ? 9.092 -4.861 -3.128 1.00 96.19 71 SER A N 1
ATOM 523 C CA . SER A 1 71 ? 9.680 -3.716 -3.813 1.00 96.19 71 SER A CA 1
ATOM 524 C C . SER A 1 71 ? 11.092 -4.030 -4.304 1.00 96.19 71 SER A C 1
ATOM 526 O O . SER A 1 71 ? 11.958 -4.426 -3.528 1.00 96.19 71 SER A O 1
ATOM 528 N N . LYS A 1 72 ? 11.373 -3.793 -5.591 1.00 97.56 72 LYS A N 1
ATOM 529 C CA . LYS A 1 72 ? 12.744 -3.844 -6.126 1.00 97.56 72 LYS A CA 1
ATOM 530 C C . LYS A 1 72 ? 13.525 -2.595 -5.707 1.00 97.56 72 LYS A C 1
ATOM 532 O O . LYS A 1 72 ? 13.100 -1.483 -6.015 1.00 97.56 72 LYS A O 1
ATOM 537 N N . LYS A 1 73 ? 14.687 -2.777 -5.079 1.00 97.56 73 LYS A N 1
ATOM 538 C CA . LYS A 1 73 ? 15.585 -1.699 -4.626 1.00 97.56 73 LYS A CA 1
ATOM 539 C C . LYS A 1 73 ? 16.701 -1.399 -5.608 1.00 97.56 73 LYS A C 1
ATOM 541 O O . LYS A 1 73 ? 16.984 -0.237 -5.888 1.00 97.56 73 LYS A O 1
ATOM 546 N N . SER A 1 74 ? 17.319 -2.438 -6.151 1.00 97.31 74 SER A N 1
ATOM 547 C CA . SER A 1 74 ? 18.433 -2.315 -7.084 1.00 97.31 74 SER A CA 1
ATOM 548 C C . SER A 1 74 ? 18.408 -3.461 -8.093 1.00 97.31 74 SER A C 1
ATOM 550 O O . SER A 1 74 ? 17.721 -4.468 -7.902 1.00 97.31 74 SER A O 1
ATOM 552 N N . ALA A 1 75 ? 19.133 -3.282 -9.194 1.00 97.06 75 ALA A N 1
ATOM 553 C CA . ALA A 1 75 ? 19.401 -4.333 -10.158 1.00 97.06 75 ALA A CA 1
ATOM 554 C C . ALA A 1 75 ? 20.799 -4.136 -10.747 1.00 97.06 75 ALA A C 1
ATOM 556 O O . ALA A 1 75 ? 21.217 -3.003 -10.988 1.00 97.06 75 ALA A O 1
ATOM 557 N N . PHE A 1 76 ? 21.501 -5.236 -10.983 1.00 96.12 76 PHE A N 1
ATOM 558 C CA . PHE A 1 76 ? 22.824 -5.258 -11.596 1.00 96.12 76 PHE A CA 1
ATOM 559 C C . PHE A 1 76 ? 22.945 -6.490 -12.496 1.00 96.12 76 PHE A C 1
ATOM 561 O O . PHE A 1 76 ? 22.326 -7.516 -12.221 1.00 96.12 76 PHE A O 1
ATOM 568 N N . ALA A 1 77 ? 23.740 -6.401 -13.560 1.00 96.56 77 ALA A N 1
ATOM 569 C CA . ALA A 1 77 ? 23.980 -7.514 -14.466 1.00 96.56 77 ALA A CA 1
ATOM 570 C C . ALA A 1 77 ? 25.469 -7.677 -14.788 1.00 96.56 77 ALA A C 1
ATOM 572 O O . ALA A 1 77 ? 26.211 -6.699 -14.873 1.00 96.56 77 ALA A O 1
A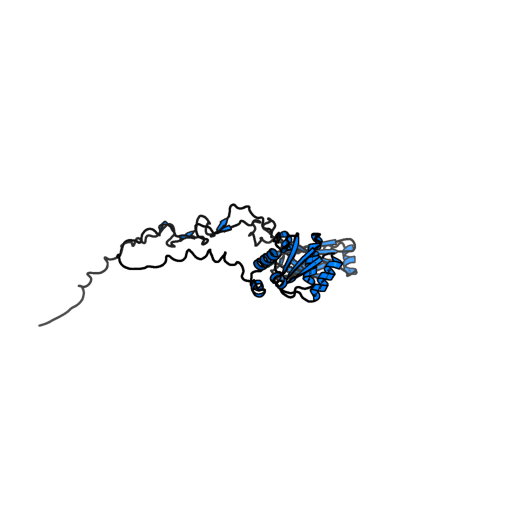TOM 573 N N . GLN A 1 78 ? 25.890 -8.922 -15.002 1.00 95.75 78 GLN A N 1
ATOM 574 C CA . GLN A 1 78 ? 27.256 -9.295 -15.353 1.00 95.75 78 GLN A CA 1
ATOM 575 C C . GLN A 1 78 ? 27.248 -10.350 -16.457 1.00 95.75 78 GLN A C 1
ATOM 577 O O . GLN A 1 78 ? 26.489 -11.317 -16.404 1.00 95.75 78 GLN A O 1
ATOM 582 N N . LEU A 1 79 ? 28.135 -10.180 -17.435 1.00 96.19 79 LEU A N 1
ATOM 583 C CA . LEU A 1 79 ? 28.367 -11.162 -18.491 1.00 96.19 79 LEU A CA 1
ATOM 584 C C . LEU A 1 79 ? 29.138 -12.378 -17.953 1.00 96.19 79 LEU A C 1
ATOM 586 O O . LEU A 1 79 ? 30.135 -12.219 -17.245 1.00 96.19 79 LEU A O 1
ATOM 590 N N . GLY A 1 80 ? 28.673 -13.572 -18.313 1.00 94.50 80 GLY A N 1
ATOM 591 C CA . GLY A 1 80 ? 29.352 -14.856 -18.141 1.00 94.50 80 GLY A CA 1
ATOM 592 C C . GLY A 1 80 ? 29.834 -15.438 -19.475 1.00 94.50 80 GLY A C 1
ATOM 593 O O . GLY A 1 80 ? 30.064 -14.703 -20.435 1.00 94.50 80 GLY A O 1
ATOM 594 N N . ASP A 1 81 ? 29.984 -16.763 -19.533 1.00 94.44 81 ASP A N 1
ATOM 595 C CA . ASP A 1 81 ? 30.288 -17.499 -20.767 1.00 94.44 81 ASP A CA 1
ATOM 596 C C . ASP A 1 81 ? 28.982 -18.004 -21.396 1.00 94.44 81 ASP A C 1
ATOM 598 O O . ASP A 1 81 ? 28.385 -18.959 -20.910 1.00 94.44 81 ASP A O 1
ATOM 602 N N . GLN A 1 82 ? 28.506 -17.312 -22.435 1.00 94.12 82 GLN A N 1
ATOM 603 C CA . GLN A 1 82 ? 27.203 -17.538 -23.090 1.00 94.12 82 GLN A CA 1
ATOM 604 C C . GLN A 1 82 ? 25.971 -17.360 -22.189 1.00 94.12 82 GLN A C 1
ATOM 606 O O . GLN A 1 82 ? 24.877 -17.824 -22.507 1.00 94.12 82 GLN A O 1
ATOM 611 N N . GLU A 1 83 ? 26.124 -16.636 -21.085 1.00 96.69 83 GLU A N 1
ATOM 612 C CA . GLU A 1 83 ? 25.040 -16.324 -20.160 1.00 96.69 83 GLU A CA 1
ATOM 613 C C . GLU A 1 83 ? 25.179 -14.913 -19.579 1.00 96.69 83 GLU A C 1
ATOM 615 O O . GLU A 1 83 ? 26.263 -14.325 -19.541 1.00 96.69 83 GLU A O 1
ATOM 620 N N . VAL A 1 84 ? 24.065 -14.358 -19.113 1.00 96.50 84 VAL A N 1
ATOM 621 C CA . VAL A 1 84 ? 24.003 -13.090 -18.390 1.00 96.50 84 VAL A CA 1
ATOM 622 C C . VAL A 1 84 ? 23.440 -13.364 -17.006 1.00 96.50 84 VAL A C 1
ATOM 624 O O . VAL A 1 84 ? 22.318 -13.850 -16.844 1.00 96.50 84 VAL A O 1
ATOM 627 N N . TYR A 1 85 ? 24.224 -13.027 -15.992 1.00 97.62 85 TYR A N 1
ATOM 628 C CA . TYR A 1 85 ? 23.794 -13.063 -14.607 1.00 97.62 85 TYR A CA 1
ATOM 629 C C . TYR A 1 85 ? 23.119 -11.744 -14.262 1.00 97.62 85 TYR A C 1
ATOM 631 O O . TYR A 1 85 ? 23.722 -10.686 -14.427 1.00 97.62 85 TYR A O 1
ATOM 639 N N . VAL A 1 86 ? 21.887 -11.800 -13.769 1.00 97.94 86 VAL A N 1
ATOM 640 C CA . VAL A 1 86 ? 21.122 -10.624 -13.351 1.00 97.94 86 VAL A CA 1
ATOM 641 C C . VAL A 1 86 ? 20.778 -10.770 -11.874 1.00 97.94 86 VAL A C 1
ATOM 643 O O . VAL A 1 86 ? 20.150 -11.747 -11.469 1.00 97.94 86 VAL A O 1
ATOM 646 N N . TRP A 1 87 ? 21.193 -9.799 -11.069 1.00 98.25 87 TRP A N 1
ATOM 647 C CA . TRP A 1 87 ? 20.872 -9.700 -9.652 1.00 98.25 87 TRP A CA 1
ATOM 648 C C . TRP A 1 87 ? 19.848 -8.600 -9.431 1.00 98.25 87 TRP A C 1
ATOM 650 O O . TRP A 1 87 ? 19.915 -7.536 -10.049 1.00 98.25 87 TRP A O 1
ATOM 660 N N . GLY A 1 88 ? 18.919 -8.843 -8.517 1.00 97.94 88 GLY A N 1
ATOM 661 C CA . GLY A 1 88 ? 18.017 -7.829 -7.996 1.00 97.94 88 GLY A CA 1
ATOM 662 C C . GLY A 1 88 ? 17.965 -7.901 -6.482 1.00 97.94 88 GLY A C 1
ATOM 663 O O . GLY A 1 88 ? 17.830 -8.990 -5.926 1.00 97.94 88 GLY A O 1
ATOM 664 N N . THR A 1 89 ? 18.047 -6.747 -5.824 1.00 98.31 89 THR A N 1
ATOM 665 C CA . THR A 1 89 ? 17.736 -6.640 -4.397 1.00 98.31 89 THR A CA 1
ATOM 666 C C . THR A 1 89 ? 16.257 -6.318 -4.248 1.00 98.31 89 THR A C 1
ATOM 668 O O . THR A 1 89 ? 15.768 -5.343 -4.828 1.00 98.31 89 THR A O 1
ATOM 671 N N . PHE A 1 90 ? 15.548 -7.132 -3.477 1.00 98.31 90 PHE A N 1
ATOM 672 C CA . PHE A 1 90 ? 14.116 -7.008 -3.227 1.00 98.31 90 PHE A CA 1
ATOM 673 C C . PHE A 1 90 ? 13.854 -6.884 -1.730 1.00 98.31 90 PHE A C 1
ATOM 675 O O . PHE A 1 90 ? 14.462 -7.607 -0.949 1.00 98.31 90 PHE A O 1
ATOM 682 N N . GLU A 1 91 ? 12.927 -6.011 -1.345 1.00 98.06 91 GLU A N 1
ATOM 683 C CA . GLU A 1 91 ? 12.427 -5.879 0.027 1.00 98.06 91 GLU A CA 1
ATOM 684 C C . GLU A 1 91 ? 10.968 -6.330 0.080 1.00 98.06 91 GLU A C 1
ATOM 686 O O . GLU A 1 91 ? 10.149 -5.907 -0.741 1.00 98.06 91 GLU A O 1
ATOM 691 N N . ASN A 1 92 ? 10.635 -7.190 1.038 1.00 96.50 92 ASN A N 1
ATOM 692 C CA . ASN A 1 92 ? 9.249 -7.540 1.321 1.00 96.50 92 ASN A CA 1
ATOM 693 C C . ASN A 1 92 ? 8.639 -6.518 2.285 1.00 96.50 92 ASN A C 1
ATOM 695 O O . ASN A 1 92 ? 8.961 -6.521 3.471 1.00 96.50 92 ASN A O 1
ATOM 699 N N . ASP A 1 93 ? 7.703 -5.707 1.793 1.00 92.50 93 ASP A N 1
ATOM 700 C CA . ASP A 1 93 ? 7.034 -4.665 2.582 1.00 92.50 93 ASP A CA 1
ATOM 701 C C . ASP A 1 93 ? 5.927 -5.234 3.504 1.00 92.50 93 ASP A C 1
ATOM 703 O O . ASP A 1 93 ? 5.142 -4.487 4.092 1.00 92.50 93 ASP A O 1
ATOM 707 N N . GLN A 1 94 ? 5.789 -6.564 3.587 1.00 90.50 94 GLN A N 1
ATOM 708 C CA . GLN A 1 94 ? 4.806 -7.239 4.433 1.00 90.50 94 GLN A CA 1
ATOM 709 C C . GLN A 1 94 ? 5.373 -7.574 5.818 1.00 90.50 94 GLN A C 1
ATOM 711 O O . GLN A 1 94 ? 6.557 -7.846 5.999 1.00 90.50 94 GLN A O 1
ATOM 716 N N . ALA A 1 95 ? 4.483 -7.658 6.811 1.00 88.12 95 ALA A N 1
ATOM 717 C CA . ALA A 1 95 ? 4.825 -8.101 8.167 1.00 88.12 95 ALA A CA 1
ATOM 718 C C . ALA A 1 95 ? 5.050 -9.623 8.287 1.00 88.12 95 ALA A C 1
ATOM 720 O O . ALA A 1 95 ? 5.454 -10.107 9.343 1.00 88.12 95 ALA A O 1
ATOM 721 N N . VAL A 1 96 ? 4.776 -10.380 7.221 1.00 92.31 96 VAL A N 1
ATOM 722 C CA . VAL A 1 96 ? 4.959 -11.835 7.149 1.00 92.31 96 VAL A CA 1
ATOM 723 C C . VAL A 1 96 ? 5.820 -12.196 5.944 1.00 92.31 96 VAL A C 1
ATOM 725 O O . VAL A 1 96 ? 5.825 -11.489 4.936 1.00 92.31 96 VAL A O 1
ATOM 728 N N . GLY A 1 97 ? 6.562 -13.296 6.052 1.00 95.31 97 GLY A N 1
ATOM 729 C CA . GLY A 1 97 ? 7.374 -13.788 4.947 1.00 95.31 97 GLY A CA 1
ATOM 730 C C . GLY A 1 97 ? 6.525 -14.344 3.809 1.00 95.31 97 GLY A C 1
ATOM 731 O O . GLY A 1 97 ? 5.464 -14.926 4.035 1.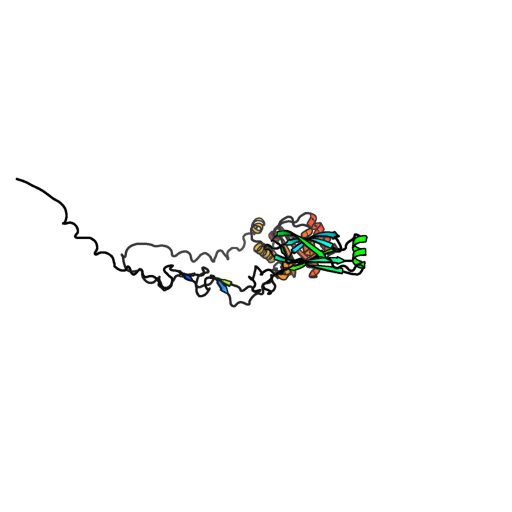00 95.31 97 GLY A O 1
ATOM 732 N N . VAL A 1 98 ? 7.009 -14.167 2.585 1.00 97.00 98 VAL A N 1
ATOM 733 C CA . VAL A 1 98 ? 6.300 -14.501 1.343 1.00 97.00 98 VAL A CA 1
ATOM 734 C C . VAL A 1 98 ? 7.227 -15.319 0.457 1.00 97.00 98 VAL A C 1
ATOM 736 O O . VAL A 1 98 ? 8.430 -15.087 0.449 1.00 97.00 98 VAL A O 1
ATOM 739 N N . TYR A 1 99 ? 6.693 -16.262 -0.314 1.00 98.12 99 TYR A N 1
ATOM 740 C CA . TYR A 1 99 ? 7.460 -16.891 -1.387 1.00 98.12 99 TYR A CA 1
ATOM 741 C C . TYR A 1 99 ? 7.141 -16.249 -2.735 1.00 98.12 99 TYR A C 1
ATOM 743 O O . TYR A 1 99 ? 6.016 -15.825 -2.964 1.00 98.12 99 TYR A O 1
ATOM 751 N N . GLY A 1 100 ? 8.113 -16.193 -3.639 1.00 97.50 100 GLY A N 1
ATOM 752 C CA . GLY A 1 100 ? 7.895 -15.654 -4.980 1.00 97.50 100 GLY A CA 1
ATOM 753 C C . GLY A 1 100 ? 8.961 -16.071 -5.983 1.00 97.50 100 GLY A C 1
ATOM 754 O O . GLY A 1 100 ? 9.931 -16.751 -5.638 1.00 97.50 100 GLY A O 1
ATOM 755 N N . ILE A 1 101 ? 8.766 -15.669 -7.233 1.00 98.25 101 ILE A N 1
ATOM 756 C CA . ILE A 1 101 ? 9.644 -15.962 -8.366 1.00 98.25 101 ILE A CA 1
ATOM 757 C C . ILE A 1 101 ? 10.066 -14.636 -8.998 1.00 98.25 101 ILE A C 1
ATOM 759 O O . ILE A 1 101 ? 9.226 -13.812 -9.363 1.00 98.25 101 ILE A O 1
ATOM 763 N N . ALA A 1 102 ? 11.375 -14.424 -9.128 1.00 98.12 102 ALA A N 1
ATOM 764 C CA . ALA A 1 102 ? 11.917 -13.293 -9.867 1.00 98.12 102 ALA A CA 1
ATOM 765 C C . ALA A 1 102 ? 12.173 -13.702 -11.318 1.00 98.12 102 ALA A C 1
ATOM 767 O O . ALA A 1 102 ? 12.754 -14.752 -11.577 1.00 98.12 102 ALA A O 1
ATOM 768 N N . THR A 1 103 ? 11.791 -12.858 -12.268 1.00 98.50 103 THR A N 1
ATOM 769 C CA . THR A 1 103 ? 12.108 -13.020 -13.686 1.00 98.50 103 THR A CA 1
ATOM 770 C C . THR A 1 103 ? 13.084 -11.937 -14.102 1.00 98.50 103 THR A C 1
ATOM 772 O O . THR A 1 103 ? 12.882 -10.759 -13.802 1.00 98.50 103 THR A O 1
ATOM 775 N N . ALA A 1 104 ? 14.148 -12.342 -14.789 1.00 98.31 104 ALA A N 1
ATOM 776 C CA . ALA A 1 104 ? 15.061 -11.427 -15.450 1.00 98.31 104 ALA A CA 1
ATOM 777 C C . ALA A 1 104 ? 14.818 -11.438 -16.958 1.00 98.31 104 ALA A C 1
ATOM 779 O O . ALA A 1 104 ? 14.523 -12.481 -17.537 1.00 98.31 104 ALA A O 1
ATOM 780 N N . GLU A 1 105 ? 14.971 -10.273 -17.572 1.00 98.00 105 GLU A N 1
ATOM 781 C CA . GLU A 1 105 ? 14.908 -10.032 -19.006 1.00 98.00 105 GLU A CA 1
ATOM 782 C C . GLU A 1 105 ? 16.209 -9.376 -19.464 1.00 98.00 105 GLU A C 1
ATOM 784 O O . GLU A 1 105 ? 16.687 -8.426 -18.841 1.00 98.00 105 GLU A O 1
ATOM 789 N N . VAL A 1 106 ? 16.754 -9.860 -20.574 1.00 96.44 106 VAL A N 1
ATOM 790 C CA . VAL A 1 106 ? 17.912 -9.298 -21.270 1.00 96.44 106 VAL A CA 1
ATOM 791 C C . VAL A 1 106 ? 17.484 -8.999 -22.698 1.00 96.44 106 VAL A C 1
ATOM 793 O O . VAL A 1 106 ? 16.976 -9.882 -23.390 1.00 96.44 106 VAL A O 1
ATOM 796 N N . ARG A 1 107 ? 17.664 -7.757 -23.145 1.00 94.50 107 ARG A N 1
ATOM 797 C CA . ARG A 1 107 ? 17.339 -7.347 -24.515 1.00 94.50 107 ARG A CA 1
ATOM 798 C C . ARG A 1 107 ? 18.599 -7.245 -25.367 1.00 94.50 107 ARG A C 1
ATOM 800 O O . ARG A 1 107 ? 19.589 -6.651 -24.943 1.00 94.50 107 ARG A O 1
ATOM 807 N N . SER A 1 108 ? 18.537 -7.831 -26.559 1.00 90.44 108 SER A N 1
ATOM 808 C CA . SER A 1 108 ? 19.469 -7.576 -27.656 1.00 90.44 108 SER A CA 1
ATOM 809 C C . SER A 1 108 ? 18.902 -6.489 -28.581 1.00 90.44 108 SER A C 1
ATOM 811 O O . SER A 1 108 ? 17.895 -5.852 -28.266 1.00 90.44 108 SER A O 1
ATOM 813 N N . GLU A 1 109 ? 19.528 -6.277 -29.740 1.00 86.94 109 GLU A N 1
ATOM 814 C CA . GLU A 1 109 ? 19.045 -5.333 -30.755 1.00 86.94 109 GLU A CA 1
ATOM 815 C C . GLU A 1 109 ? 17.640 -5.669 -31.281 1.00 86.94 109 GLU A C 1
ATOM 817 O O . GLU A 1 109 ? 16.860 -4.765 -31.580 1.00 86.94 109 GLU A O 1
ATOM 822 N N . ILE A 1 110 ? 17.313 -6.961 -31.397 1.00 90.38 110 ILE A N 1
ATOM 823 C CA . ILE A 1 110 ? 16.077 -7.430 -32.048 1.00 90.38 110 ILE A CA 1
ATOM 824 C C . ILE A 1 110 ? 15.270 -8.436 -31.219 1.00 90.38 110 ILE A C 1
ATOM 826 O O . ILE A 1 110 ? 14.110 -8.690 -31.548 1.00 90.38 110 ILE A O 1
ATOM 830 N N . SER A 1 111 ? 15.848 -8.986 -30.150 1.00 93.81 111 SER A N 1
ATOM 831 C CA . SER A 1 111 ? 15.268 -10.081 -29.368 1.00 93.81 111 SER A CA 1
ATOM 832 C C . SER A 1 111 ? 15.251 -9.751 -27.873 1.00 93.81 111 SER A C 1
ATOM 834 O O . SER A 1 111 ? 16.058 -8.968 -27.374 1.00 93.81 111 SER A O 1
ATOM 836 N N . SER A 1 112 ? 14.334 -10.369 -27.126 1.00 95.25 112 SER A N 1
ATOM 837 C CA . SER A 1 112 ? 14.347 -10.348 -25.660 1.00 95.25 112 SER A CA 1
ATOM 838 C C . SER A 1 112 ? 14.378 -11.768 -25.122 1.00 95.25 112 SER A C 1
ATOM 840 O O . SER A 1 112 ? 13.551 -12.592 -25.512 1.00 95.25 112 SER A O 1
ATOM 842 N N . PHE A 1 113 ? 15.280 -12.020 -24.187 1.00 96.75 113 PHE A N 1
ATOM 843 C CA . PHE A 1 113 ? 15.464 -13.308 -23.536 1.00 96.75 113 PHE A CA 1
ATOM 844 C C . PHE A 1 113 ? 15.076 -13.175 -22.075 1.00 96.75 113 PHE A C 1
ATOM 846 O O . PHE A 1 113 ? 15.394 -12.165 -21.447 1.00 96.75 113 PHE A O 1
ATOM 853 N N . SER A 1 114 ? 14.392 -14.173 -21.528 1.00 97.75 114 SER A N 1
ATOM 854 C CA . SER A 1 114 ? 13.996 -14.161 -20.128 1.00 97.75 114 SER A CA 1
ATOM 855 C C . SER A 1 114 ? 14.217 -15.506 -19.461 1.00 97.75 114 SER A C 1
ATOM 857 O O . SER A 1 114 ? 14.191 -16.558 -20.096 1.00 97.75 114 SER A O 1
ATOM 859 N N . SER A 1 115 ? 14.462 -15.454 -18.159 1.00 98.25 115 SER A N 1
ATOM 860 C CA . SER A 1 115 ? 14.593 -16.625 -17.298 1.00 98.25 115 SER A CA 1
ATOM 861 C C . SER A 1 115 ? 14.012 -16.302 -15.927 1.00 98.25 115 SER A C 1
ATOM 863 O O . SER A 1 115 ? 13.860 -15.132 -15.565 1.00 98.25 115 SER A O 1
ATOM 865 N N . ALA A 1 116 ? 13.659 -17.331 -15.168 1.00 98.31 116 ALA A N 1
ATOM 866 C CA . ALA A 1 116 ? 13.057 -17.202 -13.850 1.00 98.31 116 ALA A CA 1
ATOM 867 C C . ALA A 1 116 ? 13.954 -17.830 -12.779 1.00 98.31 116 ALA A C 1
ATOM 869 O O . ALA A 1 116 ? 14.626 -18.833 -13.015 1.00 98.31 116 ALA A O 1
ATOM 870 N N . SER A 1 117 ? 13.960 -17.243 -11.585 1.00 98.19 117 SER A N 1
ATOM 871 C CA . SER A 1 117 ? 14.581 -17.840 -10.410 1.00 98.19 117 SER A CA 1
ATOM 872 C C . SER A 1 117 ? 13.809 -19.083 -9.967 1.00 98.19 117 SER A C 1
ATOM 874 O O . SER A 1 117 ? 12.643 -19.285 -10.307 1.00 98.19 117 SER A O 1
ATOM 876 N N . ASN A 1 118 ? 14.416 -19.868 -9.078 1.00 97.94 118 ASN A N 1
ATOM 877 C CA . ASN A 1 118 ? 13.635 -20.767 -8.234 1.00 97.94 118 ASN A CA 1
ATOM 878 C C . ASN A 1 118 ? 12.682 -19.961 -7.334 1.00 97.94 118 ASN A C 1
ATOM 880 O O . ASN A 1 118 ? 12.880 -18.762 -7.097 1.00 97.94 118 ASN A O 1
ATOM 884 N N . ARG A 1 119 ? 11.673 -20.641 -6.784 1.00 97.69 119 ARG A N 1
ATOM 885 C CA . ARG A 1 119 ? 10.801 -20.069 -5.755 1.00 97.69 119 ARG A CA 1
ATOM 886 C C . ARG A 1 119 ? 11.638 -19.706 -4.523 1.00 97.69 119 ARG A C 1
ATOM 888 O O . ARG A 1 119 ? 12.226 -20.580 -3.890 1.00 97.69 119 ARG A O 1
ATOM 895 N N . THR A 1 120 ? 11.687 -18.419 -4.202 1.00 98.06 120 THR A N 1
ATOM 896 C CA . THR A 1 120 ? 12.544 -17.822 -3.169 1.00 98.06 120 THR A CA 1
ATOM 897 C C . THR A 1 120 ? 11.690 -17.317 -2.012 1.00 98.06 120 THR A C 1
ATOM 899 O O . THR A 1 120 ? 10.589 -16.826 -2.239 1.00 98.06 120 THR A O 1
ATOM 902 N N . TYR A 1 121 ? 12.174 -17.460 -0.776 1.00 98.25 121 TYR A N 1
ATOM 903 C CA . TYR A 1 121 ? 11.535 -16.892 0.413 1.00 98.25 121 TYR A CA 1
ATOM 904 C C . TYR A 1 121 ? 12.025 -15.463 0.643 1.00 98.25 121 TYR A C 1
ATOM 906 O O . TYR A 1 121 ? 13.228 -15.251 0.749 1.00 98.25 121 TYR A O 1
ATOM 914 N N . PHE A 1 122 ? 11.095 -14.522 0.762 1.00 97.88 122 PHE A N 1
ATOM 915 C CA . PHE A 1 122 ? 11.308 -13.112 1.060 1.00 97.88 122 PHE A CA 1
ATOM 916 C C . PHE A 1 122 ? 10.892 -12.851 2.520 1.00 97.88 122 PHE A C 1
ATOM 918 O O . PHE A 1 122 ? 9.689 -12.770 2.804 1.00 97.88 122 PHE A O 1
ATOM 925 N N . PRO A 1 123 ? 11.844 -12.763 3.469 1.00 97.62 123 PRO A N 1
ATOM 926 C CA . PRO A 1 123 ? 11.541 -12.510 4.876 1.00 97.62 123 PRO A CA 1
ATOM 927 C C . PRO A 1 123 ? 10.909 -11.120 5.075 1.00 97.62 123 PRO A C 1
ATOM 929 O O . PRO A 1 123 ? 11.148 -10.226 4.268 1.00 97.62 123 PRO A O 1
ATOM 932 N N . PRO A 1 124 ? 10.080 -10.924 6.113 1.00 96.25 124 PRO A N 1
ATOM 933 C CA . PRO A 1 124 ? 9.353 -9.672 6.322 1.00 96.25 124 PRO A CA 1
ATOM 934 C C . PRO A 1 124 ? 10.285 -8.500 6.653 1.00 96.25 124 PRO A C 1
ATOM 936 O O . PRO A 1 124 ? 11.050 -8.584 7.609 1.00 96.25 124 PRO A O 1
ATOM 939 N N . ASN A 1 125 ? 10.152 -7.380 5.934 1.00 94.44 125 ASN A N 1
ATOM 940 C CA . ASN A 1 125 ? 10.962 -6.161 6.089 1.00 94.44 125 ASN A CA 1
ATOM 941 C C . ASN A 1 125 ? 12.481 -6.398 5.984 1.00 94.44 125 ASN A C 1
ATOM 943 O O . ASN A 1 125 ? 13.269 -5.705 6.628 1.00 94.44 125 ASN A O 1
ATOM 947 N N . GLU A 1 126 ? 12.894 -7.401 5.208 1.00 97.19 126 GLU A N 1
ATOM 948 C CA . GLU A 1 126 ? 14.301 -7.683 4.933 1.00 97.19 126 GLU A CA 1
ATOM 949 C C . GLU A 1 126 ? 14.587 -7.569 3.435 1.00 97.19 126 GLU A C 1
ATOM 951 O O . GLU A 1 126 ? 13.769 -7.946 2.589 1.00 97.19 126 GLU A O 1
ATOM 956 N N . GLU A 1 127 ? 15.778 -7.063 3.117 1.00 98.00 127 GLU A N 1
ATOM 957 C CA . GLU A 1 127 ? 16.307 -7.064 1.760 1.00 98.00 127 GLU A CA 1
ATOM 958 C C . GLU A 1 127 ? 16.984 -8.401 1.461 1.00 98.00 127 GLU A C 1
ATOM 960 O O . GLU A 1 127 ? 17.864 -8.849 2.199 1.00 98.00 127 GLU A O 1
ATOM 965 N N . ILE A 1 128 ? 16.613 -9.015 0.341 1.00 98.12 128 ILE A N 1
ATOM 966 C CA . ILE A 1 128 ? 17.294 -10.198 -0.178 1.00 98.12 128 ILE A CA 1
ATOM 967 C C . ILE A 1 128 ? 17.788 -9.966 -1.597 1.00 98.12 128 ILE A C 1
ATOM 969 O O . ILE A 1 128 ? 17.159 -9.275 -2.399 1.00 98.12 128 ILE A O 1
ATOM 973 N N . GLU A 1 129 ? 18.919 -10.582 -1.917 1.00 98.25 129 GLU A N 1
ATOM 974 C CA . GLU A 1 129 ? 19.456 -10.611 -3.269 1.00 98.25 129 GLU A CA 1
ATOM 975 C C . GLU A 1 129 ? 18.977 -11.874 -3.991 1.00 98.25 129 GLU A C 1
ATOM 977 O O . GLU A 1 129 ? 19.141 -12.992 -3.499 1.00 98.25 129 GLU A O 1
ATOM 982 N N . VAL A 1 130 ? 18.395 -11.696 -5.176 1.00 98.25 130 VAL A N 1
ATOM 983 C CA . VAL A 1 130 ? 17.972 -12.793 -6.048 1.00 98.25 130 VAL A CA 1
ATOM 984 C C . VAL A 1 130 ? 18.798 -12.761 -7.322 1.00 98.25 130 VAL A C 1
ATOM 986 O O . VAL A 1 130 ? 18.829 -11.749 -8.022 1.00 98.25 130 VAL A O 1
ATOM 989 N N . LYS A 1 131 ? 19.444 -13.888 -7.633 1.00 98.31 131 LYS A N 1
ATOM 990 C CA . LYS A 1 131 ? 20.222 -14.097 -8.857 1.00 98.31 131 LYS A CA 1
ATOM 991 C C . LYS A 1 131 ? 19.413 -14.917 -9.862 1.00 98.31 131 LYS A C 1
ATOM 993 O O . LYS A 1 131 ? 18.966 -16.018 -9.544 1.00 98.31 131 LYS A O 1
ATOM 998 N N . VAL A 1 132 ? 19.298 -14.414 -11.085 1.00 98.25 132 VAL A N 1
ATOM 999 C CA . VAL A 1 132 ? 18.712 -15.112 -12.235 1.00 98.25 132 VAL A CA 1
ATOM 1000 C C . VAL A 1 132 ? 19.767 -15.236 -13.327 1.00 98.25 132 VAL A C 1
ATOM 1002 O O . VAL A 1 132 ? 20.520 -14.299 -13.586 1.00 98.25 132 VAL A O 1
ATOM 1005 N N . VAL A 1 133 ? 19.832 -16.407 -13.955 1.00 98.19 133 VAL A N 1
ATOM 1006 C CA . VAL A 1 133 ? 20.736 -16.681 -15.074 1.00 98.19 133 VAL A CA 1
ATOM 1007 C C . VAL A 1 133 ? 19.912 -16.717 -16.351 1.00 98.19 133 VAL A C 1
ATOM 1009 O O . VAL A 1 133 ? 18.997 -17.534 -16.468 1.00 98.19 133 VAL A O 1
ATOM 1012 N N . VAL A 1 134 ? 20.209 -15.816 -17.282 1.00 97.75 134 VAL A N 1
ATOM 1013 C CA . VAL A 1 134 ? 19.602 -15.787 -18.617 1.00 97.75 134 VAL A CA 1
ATOM 1014 C C . VAL A 1 134 ? 20.641 -16.319 -19.596 1.00 97.75 134 VAL A C 1
ATOM 1016 O O . VAL A 1 134 ? 21.732 -15.764 -19.677 1.00 97.75 134 VAL A O 1
ATOM 1019 N N . GLY A 1 135 ? 20.325 -17.407 -20.292 1.00 95.94 135 GLY A N 1
ATOM 1020 C CA . GLY A 1 135 ? 21.231 -18.089 -21.218 1.00 95.94 135 GLY A CA 1
ATOM 1021 C C . GLY A 1 135 ? 20.535 -18.459 -22.524 1.00 95.94 135 GLY A C 1
ATOM 1022 O O . GLY A 1 135 ? 19.508 -17.874 -22.867 1.00 95.94 135 GLY A O 1
ATOM 1023 N N . ASP A 1 136 ? 21.103 -19.437 -23.233 1.00 95.06 136 ASP A N 1
ATOM 1024 C CA . ASP A 1 136 ? 20.590 -19.968 -24.507 1.00 95.06 136 ASP A CA 1
ATOM 1025 C C . ASP A 1 136 ? 20.426 -18.902 -25.607 1.00 95.06 136 ASP A C 1
ATOM 1027 O O . ASP A 1 136 ? 19.528 -18.962 -26.451 1.00 95.06 136 ASP A O 1
ATOM 1031 N N . PHE A 1 137 ? 21.322 -17.914 -25.615 1.00 94.50 137 PHE A N 1
ATOM 1032 C CA . PHE A 1 137 ? 21.352 -16.893 -26.654 1.00 94.50 137 PHE A CA 1
ATOM 1033 C C . PHE A 1 137 ? 21.770 -17.504 -28.003 1.00 94.50 137 PHE A C 1
ATOM 1035 O O . PHE A 1 137 ? 22.779 -18.214 -28.070 1.00 94.50 137 PHE A O 1
ATOM 1042 N N . PRO A 1 138 ? 21.066 -17.197 -29.109 1.00 94.94 138 PRO A N 1
ATOM 1043 C CA . PRO A 1 138 ? 21.593 -17.418 -30.448 1.00 94.94 138 PRO A CA 1
ATOM 1044 C C . PRO A 1 138 ? 22.979 -16.780 -30.595 1.00 94.94 138 PRO A C 1
ATOM 1046 O O . PRO A 1 138 ? 23.239 -15.714 -30.037 1.00 94.94 138 PRO A O 1
ATOM 1049 N N . ILE A 1 139 ? 23.867 -17.414 -31.366 1.00 94.31 139 ILE A N 1
ATOM 1050 C CA . ILE A 1 139 ? 25.267 -16.974 -31.524 1.00 94.31 139 ILE A CA 1
ATOM 1051 C C . ILE A 1 139 ? 25.359 -15.496 -31.941 1.00 94.31 139 ILE A C 1
ATOM 1053 O O . ILE A 1 139 ? 26.182 -14.765 -31.393 1.00 94.31 139 ILE A O 1
ATOM 1057 N N . ASP A 1 140 ? 24.495 -15.054 -32.858 1.00 93.00 140 ASP A N 1
ATOM 1058 C CA . ASP A 1 140 ? 24.477 -13.672 -33.350 1.00 93.00 140 ASP A CA 1
ATOM 1059 C C . ASP A 1 140 ? 24.051 -12.671 -32.255 1.00 93.00 140 ASP A C 1
ATOM 1061 O O . ASP A 1 140 ? 24.653 -11.605 -32.117 1.00 93.00 140 ASP A O 1
ATOM 1065 N N . ASP A 1 141 ? 23.064 -13.030 -31.424 1.00 92.88 141 ASP A N 1
ATOM 1066 C CA . ASP A 1 141 ? 22.630 -12.215 -30.282 1.00 92.88 141 ASP A CA 1
ATOM 1067 C C . ASP A 1 141 ? 23.710 -12.162 -29.190 1.00 92.88 141 ASP A C 1
ATOM 1069 O O . ASP A 1 141 ? 23.958 -11.100 -28.616 1.00 92.88 141 ASP A O 1
ATOM 1073 N N . TRP A 1 142 ? 24.394 -13.279 -28.918 1.00 94.44 142 TRP A N 1
ATOM 1074 C CA . TRP A 1 142 ? 25.485 -13.325 -27.942 1.00 94.44 142 TRP A CA 1
ATOM 1075 C C . TRP A 1 142 ? 26.690 -12.472 -28.363 1.00 94.44 142 TRP A C 1
ATOM 1077 O O . TRP A 1 142 ? 27.264 -11.751 -27.541 1.00 94.44 142 TRP A O 1
ATOM 1087 N N . ASP A 1 143 ? 27.076 -12.521 -29.641 1.00 92.75 143 ASP A N 1
ATOM 1088 C CA . ASP A 1 143 ? 28.161 -11.693 -30.180 1.00 92.75 143 ASP A CA 1
ATOM 1089 C C . ASP A 1 143 ? 27.845 -10.197 -30.029 1.00 92.75 143 ASP A C 1
ATOM 1091 O O . ASP A 1 143 ? 28.705 -9.414 -29.623 1.00 92.75 143 ASP A O 1
ATOM 1095 N N . TRP A 1 144 ? 26.589 -9.804 -30.259 1.00 91.88 144 TRP A N 1
ATOM 1096 C CA . TRP A 1 144 ? 26.129 -8.438 -30.020 1.00 91.88 144 TRP A CA 1
ATOM 1097 C C . TRP A 1 144 ? 26.182 -8.065 -28.530 1.00 91.88 144 TRP A C 1
ATOM 1099 O O . TRP A 1 144 ? 26.818 -7.077 -28.151 1.00 91.88 144 TRP A O 1
ATOM 1109 N N . ILE A 1 145 ? 25.573 -8.887 -27.670 1.00 90.50 145 ILE A N 1
ATOM 1110 C CA . ILE A 1 145 ? 25.493 -8.660 -26.220 1.00 90.50 145 ILE A CA 1
ATOM 1111 C C . ILE A 1 145 ? 26.894 -8.494 -25.607 1.00 90.50 145 ILE A C 1
ATOM 1113 O O . ILE A 1 145 ? 27.139 -7.562 -24.835 1.00 90.50 145 ILE A O 1
ATOM 1117 N N . SER A 1 146 ? 27.829 -9.371 -25.974 1.00 91.00 146 SER A N 1
ATOM 1118 C CA . SER A 1 146 ? 29.188 -9.380 -25.423 1.00 91.00 146 SER A CA 1
ATOM 1119 C C . SER A 1 146 ? 30.067 -8.226 -25.921 1.00 91.00 146 SER A C 1
ATOM 1121 O O . SER A 1 146 ? 30.946 -7.773 -25.185 1.00 91.00 146 SER A O 1
ATOM 1123 N N . LYS A 1 147 ? 29.832 -7.712 -27.137 1.00 91.38 147 LYS A N 1
ATOM 1124 C CA . LYS A 1 147 ? 30.625 -6.618 -27.727 1.00 91.38 147 LYS A CA 1
ATOM 1125 C C . LYS A 1 147 ? 30.207 -5.230 -27.267 1.00 91.38 147 LYS A C 1
ATOM 1127 O O . LYS A 1 147 ? 31.074 -4.375 -27.089 1.00 91.38 147 LYS A O 1
ATOM 1132 N N . PHE A 1 148 ? 28.908 -4.975 -27.120 1.00 82.56 148 PHE A N 1
ATOM 1133 C CA . PHE A 1 148 ? 28.417 -3.606 -26.937 1.00 82.56 148 PHE A CA 1
ATOM 1134 C C . PHE A 1 148 ? 28.287 -3.170 -25.475 1.00 82.56 148 PHE A C 1
ATOM 1136 O O . PHE A 1 148 ? 28.188 -1.970 -25.231 1.00 82.56 148 PHE A O 1
ATOM 1143 N N . GLY A 1 149 ? 28.339 -4.095 -24.506 1.00 68.00 149 GLY A N 1
ATOM 1144 C CA . GLY A 1 149 ? 28.486 -3.823 -23.064 1.00 68.00 149 GLY A CA 1
ATOM 1145 C C . GLY A 1 149 ? 27.336 -3.063 -22.379 1.00 68.00 149 GLY A C 1
ATOM 1146 O O . GLY A 1 149 ? 27.200 -3.129 -21.160 1.00 68.00 149 GLY A O 1
ATOM 1147 N N . ASN A 1 150 ? 26.479 -2.384 -23.140 1.00 78.81 150 ASN A N 1
ATOM 1148 C CA . ASN A 1 150 ? 25.284 -1.693 -22.675 1.00 78.81 150 ASN A CA 1
ATOM 1149 C C . ASN A 1 150 ? 24.108 -2.670 -22.684 1.00 78.81 150 ASN A C 1
ATOM 1151 O O . ASN A 1 150 ? 23.239 -2.615 -23.551 1.00 78.81 150 ASN A O 1
ATOM 1155 N N . LEU A 1 151 ? 24.114 -3.601 -21.735 1.00 84.56 151 LEU A N 1
ATOM 1156 C CA . LEU A 1 151 ? 23.015 -4.539 -21.554 1.00 84.56 151 LEU A CA 1
ATOM 1157 C C . LEU A 1 151 ? 21.775 -3.806 -21.040 1.00 84.56 151 LEU A C 1
ATOM 1159 O O . LEU A 1 151 ? 21.750 -3.322 -19.906 1.00 84.56 151 LEU A O 1
ATOM 1163 N N . GLU A 1 152 ? 20.713 -3.787 -21.837 1.00 92.31 152 GLU A N 1
ATOM 1164 C CA . GLU A 1 152 ? 19.385 -3.483 -21.317 1.00 92.31 152 GLU A CA 1
ATOM 1165 C C . GLU A 1 152 ? 18.861 -4.710 -20.566 1.00 92.31 152 GLU A C 1
ATOM 1167 O O . GLU A 1 152 ? 18.306 -5.642 -21.153 1.00 92.31 152 GLU A O 1
ATOM 1172 N N . THR A 1 153 ? 19.065 -4.717 -19.248 1.00 95.44 153 THR A N 1
ATOM 1173 C CA . THR A 1 153 ? 18.530 -5.755 -18.361 1.00 95.44 153 THR A CA 1
ATOM 1174 C C . THR A 1 153 ? 17.417 -5.224 -17.477 1.00 95.44 153 THR A C 1
ATOM 1176 O O . THR A 1 153 ? 17.501 -4.113 -16.949 1.00 95.44 153 THR A O 1
ATOM 1179 N N . ASN A 1 154 ? 16.421 -6.061 -17.220 1.00 97.00 154 ASN A N 1
ATOM 1180 C CA . ASN A 1 154 ? 15.436 -5.841 -16.176 1.00 97.00 154 ASN A CA 1
ATOM 1181 C C . ASN A 1 154 ? 15.328 -7.095 -15.309 1.00 97.00 154 ASN A C 1
ATOM 1183 O O . ASN A 1 154 ? 15.464 -8.209 -15.792 1.00 97.00 154 ASN A O 1
ATOM 1187 N N . ILE A 1 155 ? 15.048 -6.912 -14.028 1.00 97.81 155 ILE A N 1
ATOM 1188 C CA . ILE A 1 155 ? 14.624 -7.986 -13.133 1.00 97.81 155 ILE A CA 1
ATOM 1189 C C . ILE A 1 155 ? 13.415 -7.482 -12.362 1.00 97.81 155 ILE A C 1
ATOM 1191 O O . ILE A 1 155 ? 13.353 -6.302 -11.997 1.00 97.81 155 ILE A O 1
ATOM 1195 N N . TYR A 1 156 ? 12.425 -8.339 -12.177 1.00 97.44 156 TYR A N 1
ATOM 1196 C CA . TYR A 1 156 ? 11.186 -8.026 -11.479 1.00 97.44 156 TYR A CA 1
ATOM 1197 C C . TYR A 1 156 ? 10.608 -9.289 -10.852 1.00 97.44 156 TYR A C 1
ATOM 1199 O O . TYR A 1 156 ? 10.972 -10.401 -11.225 1.00 97.44 156 TYR A O 1
ATOM 1207 N N . LEU A 1 157 ? 9.709 -9.119 -9.889 1.00 96.69 157 LEU A N 1
ATOM 1208 C CA . LEU A 1 157 ? 8.967 -10.236 -9.327 1.00 96.69 157 LEU A CA 1
ATOM 1209 C C . LEU A 1 157 ? 7.802 -10.570 -10.265 1.00 96.69 157 LEU A C 1
ATOM 1211 O O . LEU A 1 157 ? 6.951 -9.714 -10.504 1.00 96.69 157 LEU A O 1
ATOM 1215 N N . SER A 1 158 ? 7.804 -11.767 -10.848 1.00 95.94 158 SER A N 1
ATOM 1216 C CA . SER A 1 158 ? 6.785 -12.206 -11.809 1.00 95.94 158 SER A CA 1
ATOM 1217 C C . SER A 1 158 ? 5.640 -12.965 -11.151 1.00 95.94 158 SER A C 1
ATOM 1219 O O . SER A 1 158 ? 4.524 -12.928 -11.665 1.00 95.94 158 SER A O 1
ATOM 1221 N N . ASP A 1 159 ? 5.904 -13.608 -10.014 1.00 96.81 159 ASP A N 1
ATOM 1222 C CA . ASP A 1 159 ? 4.902 -14.316 -9.225 1.00 96.81 159 ASP A CA 1
ATOM 1223 C C . ASP A 1 159 ? 5.201 -14.202 -7.727 1.00 96.81 159 ASP A C 1
ATOM 1225 O O . ASP A 1 159 ? 6.364 -14.163 -7.310 1.00 96.81 159 ASP A O 1
ATOM 1229 N N . ALA A 1 160 ? 4.148 -14.151 -6.920 1.00 96.69 160 ALA A N 1
ATOM 1230 C CA . ALA A 1 160 ? 4.232 -14.118 -5.471 1.00 96.69 160 ALA A CA 1
ATOM 1231 C C . ALA A 1 160 ? 3.066 -14.898 -4.870 1.00 96.69 160 ALA A C 1
ATOM 1233 O O . ALA A 1 160 ? 1.907 -14.711 -5.246 1.00 96.69 160 ALA A O 1
ATOM 1234 N N . ASP A 1 161 ? 3.378 -15.750 -3.901 1.00 97.00 161 ASP A N 1
ATOM 1235 C CA . ASP A 1 161 ? 2.382 -16.507 -3.170 1.00 97.00 161 ASP A CA 1
ATOM 1236 C C . ASP A 1 161 ? 1.398 -15.545 -2.484 1.00 97.00 161 ASP A C 1
ATOM 1238 O O . ASP A 1 161 ? 1.818 -14.643 -1.747 1.00 97.00 161 ASP A O 1
ATOM 1242 N N . PRO A 1 162 ? 0.084 -15.727 -2.688 1.00 95.88 162 PRO A N 1
ATOM 1243 C CA . PRO A 1 162 ? -0.908 -14.886 -2.048 1.00 95.88 162 PRO A CA 1
ATOM 1244 C C . PRO A 1 162 ? -0.882 -15.094 -0.529 1.00 95.88 162 PRO A C 1
ATOM 1246 O O . PRO A 1 162 ? -0.750 -16.215 -0.036 1.00 95.88 162 PRO A O 1
ATOM 1249 N N . LEU A 1 163 ? -1.062 -14.012 0.225 1.00 92.81 163 LEU A N 1
ATOM 1250 C CA . LEU A 1 163 ? -1.169 -14.064 1.680 1.00 92.81 163 LEU A CA 1
ATOM 1251 C C . LEU A 1 163 ? -2.623 -14.215 2.110 1.00 92.81 163 LEU A C 1
ATOM 1253 O O . LEU A 1 163 ? -3.510 -13.574 1.546 1.00 92.81 163 LEU A O 1
ATOM 1257 N N . VAL A 1 164 ? -2.866 -15.003 3.158 1.00 91.31 164 VAL A N 1
ATOM 1258 C CA . VAL A 1 164 ? -4.173 -15.044 3.826 1.00 91.31 164 VAL A CA 1
ATOM 1259 C C . VAL A 1 164 ? -4.495 -13.648 4.353 1.00 91.31 164 VAL A C 1
ATOM 1261 O O . VAL A 1 164 ? -3.664 -12.999 4.990 1.00 91.31 164 VAL A O 1
ATOM 1264 N N . CYS A 1 165 ? -5.693 -13.155 4.052 1.00 85.94 165 CYS A N 1
ATOM 1265 C CA . CYS A 1 165 ? -6.102 -11.825 4.462 1.00 85.94 165 CYS A CA 1
ATOM 1266 C C . CYS A 1 165 ? -6.233 -11.758 5.992 1.00 85.94 165 CYS A C 1
ATOM 1268 O O . CYS A 1 165 ? -7.118 -12.410 6.543 1.00 85.94 165 CYS A O 1
ATOM 1270 N N . PRO A 1 166 ? -5.462 -10.901 6.684 1.00 83.06 166 PRO A N 1
ATOM 1271 C CA . PRO A 1 166 ? -5.469 -10.852 8.146 1.00 83.06 166 PRO A CA 1
ATOM 1272 C C . PRO A 1 166 ? -6.771 -10.289 8.736 1.00 83.06 166 PRO A C 1
ATOM 1274 O O . PRO A 1 166 ? -7.004 -10.422 9.931 1.00 83.06 166 PRO A O 1
ATOM 1277 N N . LEU A 1 167 ? -7.615 -9.635 7.927 1.00 81.94 167 LEU A N 1
ATOM 1278 C CA . LEU A 1 167 ? -8.876 -9.054 8.404 1.00 81.94 167 LEU A CA 1
ATOM 1279 C C . LEU A 1 167 ? -10.055 -10.026 8.359 1.00 81.94 167 LEU A C 1
ATOM 1281 O O . LEU A 1 167 ? -10.979 -9.875 9.148 1.00 81.94 167 LEU A O 1
ATOM 1285 N N . CYS A 1 168 ? -10.049 -10.977 7.427 1.00 84.50 168 CYS A N 1
ATOM 1286 C CA . CYS A 1 168 ? -11.138 -11.947 7.253 1.00 84.50 168 CYS A CA 1
ATOM 1287 C C . CYS A 1 168 ? -10.670 -13.398 7.367 1.00 84.50 168 CYS A C 1
ATOM 1289 O O . CYS A 1 168 ? -11.410 -14.296 6.994 1.00 84.50 168 CYS A O 1
ATOM 1291 N N . ASP A 1 169 ? -9.432 -13.605 7.816 1.00 85.00 169 ASP A N 1
ATOM 1292 C CA . ASP A 1 169 ? -8.821 -14.913 8.064 1.00 85.00 169 ASP A CA 1
ATOM 1293 C C . ASP A 1 169 ? -8.939 -15.911 6.896 1.00 85.00 169 ASP A C 1
ATOM 1295 O O . ASP A 1 169 ? -9.044 -17.116 7.082 1.00 85.00 169 ASP A O 1
ATOM 1299 N N . GLY A 1 170 ? -8.934 -15.404 5.657 1.00 86.62 170 GLY A N 1
ATOM 1300 C CA . GLY A 1 170 ? -9.039 -16.243 4.458 1.00 86.62 170 GLY A CA 1
ATOM 1301 C C . GLY A 1 170 ? -10.437 -16.385 3.863 1.00 86.62 170 GLY A C 1
ATOM 1302 O O . GLY A 1 170 ? -10.546 -16.803 2.715 1.00 86.62 170 GLY A O 1
ATOM 1303 N N . ASP A 1 171 ? -11.493 -15.980 4.568 1.00 86.25 171 ASP A N 1
ATOM 1304 C CA . ASP A 1 171 ? -12.870 -16.236 4.119 1.00 86.25 171 ASP A CA 1
ATOM 1305 C C . ASP A 1 171 ? -13.376 -15.210 3.096 1.00 86.25 171 ASP A C 1
ATOM 1307 O O . ASP A 1 171 ? -14.389 -15.405 2.426 1.00 86.25 171 ASP A O 1
ATOM 1311 N N . GLY A 1 172 ? -12.698 -14.068 2.985 1.00 85.12 172 GLY A N 1
ATOM 1312 C CA . GLY A 1 172 ? -13.108 -12.972 2.107 1.00 85.12 172 GLY A CA 1
ATOM 1313 C C . GLY A 1 172 ? -14.296 -12.169 2.636 1.00 85.12 172 GLY A C 1
ATOM 1314 O O . GLY A 1 172 ? -14.646 -11.133 2.071 1.00 85.12 172 GLY A O 1
ATOM 1315 N N . ILE A 1 173 ? -14.888 -12.586 3.749 1.00 85.31 173 ILE A N 1
ATOM 1316 C CA . ILE A 1 173 ? -16.083 -11.986 4.323 1.00 85.31 173 ILE A CA 1
ATOM 1317 C C . ILE A 1 173 ? -15.854 -11.580 5.775 1.00 85.31 173 ILE A C 1
ATOM 1319 O O . ILE A 1 173 ? -15.168 -12.258 6.532 1.00 85.31 173 ILE A O 1
ATOM 1323 N N . LEU A 1 174 ? -16.423 -10.443 6.163 1.00 78.44 174 LEU A N 1
ATOM 1324 C CA . LEU A 1 174 ? -16.496 -10.006 7.548 1.00 78.44 174 LEU A CA 1
ATOM 1325 C C . LEU A 1 174 ? -17.880 -10.388 8.057 1.00 78.44 174 LEU A C 1
ATOM 1327 O O . LEU A 1 174 ? -18.877 -9.749 7.727 1.00 78.44 174 LEU A O 1
ATOM 1331 N N . THR A 1 175 ? -17.946 -11.466 8.835 1.00 78.88 175 THR A N 1
ATOM 1332 C CA . THR A 1 175 ? -19.190 -11.851 9.505 1.00 78.88 175 THR A CA 1
ATOM 1333 C C . THR A 1 175 ? -19.288 -11.033 10.789 1.00 78.88 175 THR A C 1
ATOM 1335 O O . THR A 1 175 ? -18.443 -11.227 11.672 1.00 78.88 175 THR A O 1
ATOM 1338 N N . PRO A 1 176 ? -20.259 -10.112 10.934 1.00 76.75 176 PRO A N 1
ATOM 1339 C CA . PRO A 1 176 ? -20.398 -9.358 12.166 1.00 76.75 176 PRO A CA 1
ATOM 1340 C C . PRO A 1 176 ? -20.646 -10.345 13.304 1.00 76.75 176 PRO A C 1
ATOM 1342 O O . PRO A 1 176 ? -21.514 -11.217 13.231 1.00 76.75 176 PRO A O 1
ATOM 1345 N N . GLN A 1 177 ? -19.834 -10.244 14.348 1.00 83.06 177 GLN A N 1
ATOM 1346 C CA . GLN A 1 177 ? -19.962 -11.085 15.523 1.00 83.06 177 GLN A CA 1
ATOM 1347 C C . GLN A 1 177 ? -20.472 -10.248 16.682 1.00 83.06 177 GLN A C 1
ATOM 1349 O O . GLN A 1 177 ? -19.880 -9.224 17.026 1.00 83.06 177 GLN A O 1
ATOM 1354 N N . ILE A 1 178 ? -21.544 -10.710 17.317 1.00 87.56 178 ILE A N 1
ATOM 1355 C CA . ILE A 1 178 ? -22.021 -10.135 18.573 1.00 87.56 178 ILE A CA 1
ATOM 1356 C C . ILE A 1 178 ? -21.592 -11.008 19.743 1.00 87.56 178 ILE A C 1
ATOM 1358 O O . ILE A 1 178 ? -21.428 -12.226 19.627 1.00 87.56 178 ILE A O 1
ATOM 1362 N N . THR A 1 179 ? -21.430 -10.370 20.897 1.00 91.38 179 THR A N 1
ATOM 1363 C CA . THR A 1 179 ? -21.211 -11.060 22.164 1.00 91.38 179 THR A CA 1
ATOM 1364 C C . THR A 1 179 ? -22.369 -12.018 22.427 1.00 91.38 179 THR A C 1
ATOM 1366 O O . THR A 1 179 ? -23.534 -11.620 22.404 1.00 91.38 179 THR A O 1
ATOM 1369 N N . CYS A 1 180 ? -22.056 -13.286 22.689 1.00 93.00 180 CYS A N 1
ATOM 1370 C CA . CYS A 1 180 ? -23.065 -14.284 23.010 1.00 93.00 180 CYS A CA 1
ATOM 1371 C C . CYS A 1 180 ? -23.774 -13.894 24.313 1.00 93.00 180 CYS A C 1
ATOM 1373 O O . CYS A 1 180 ? -23.166 -13.907 25.384 1.00 93.00 180 CYS A O 1
ATOM 1375 N N . SER A 1 181 ? -25.064 -13.568 24.227 1.00 94.31 181 SER A N 1
ATOM 1376 C CA . SER A 1 181 ? -25.874 -13.117 25.366 1.00 94.31 181 SER A CA 1
ATOM 1377 C C . SER A 1 181 ? -25.996 -14.163 26.475 1.00 94.31 181 SER A C 1
ATOM 1379 O O . SER A 1 181 ? -26.169 -13.798 27.632 1.00 94.31 181 SER A O 1
ATOM 1381 N N . ILE A 1 182 ? -25.860 -15.449 26.137 1.00 92.44 182 ILE A N 1
ATOM 1382 C CA . ILE A 1 182 ? -25.975 -16.559 27.090 1.00 92.44 182 ILE A CA 1
ATOM 1383 C C . ILE A 1 182 ? -24.758 -16.639 28.021 1.00 92.44 182 ILE A C 1
ATOM 1385 O O . ILE A 1 182 ? -24.925 -16.868 29.212 1.00 92.44 182 ILE A O 1
ATOM 1389 N N . CYS A 1 183 ? -23.542 -16.438 27.503 1.00 93.94 183 CYS A N 1
ATOM 1390 C CA . CYS A 1 183 ? -22.316 -16.472 28.315 1.00 93.94 183 CYS A CA 1
ATOM 1391 C C . CYS A 1 183 ? -21.741 -15.085 28.626 1.00 93.94 183 CYS A C 1
ATOM 1393 O O . CYS A 1 183 ? -20.689 -14.977 29.245 1.00 93.94 183 CYS A O 1
ATOM 1395 N N . GLY A 1 184 ? -22.368 -14.006 28.152 1.00 91.38 184 GLY A N 1
ATOM 1396 C CA . GLY A 1 184 ? -21.829 -12.653 28.301 1.00 91.38 184 GLY A CA 1
ATOM 1397 C C . GLY A 1 184 ? -20.467 -12.446 27.624 1.00 91.38 184 GLY A C 1
ATOM 1398 O O . GLY A 1 184 ? -19.746 -11.522 27.984 1.00 91.38 184 GLY A O 1
ATOM 1399 N N . GLY A 1 185 ? -20.098 -13.296 26.659 1.00 90.88 185 GLY A N 1
ATOM 1400 C CA . GLY A 1 185 ? -18.831 -13.194 25.927 1.00 90.88 185 GLY A CA 1
ATOM 1401 C C . GLY A 1 185 ? -17.686 -14.058 26.438 1.00 90.88 185 GLY A C 1
ATOM 1402 O O . GLY A 1 185 ? -16.642 -14.096 25.796 1.00 90.88 185 GLY A O 1
ATOM 1403 N N . THR A 1 186 ? -17.859 -14.769 27.550 1.00 93.88 186 THR A N 1
ATOM 1404 C CA . THR A 1 186 ? -16.785 -15.579 28.151 1.00 93.88 186 THR A CA 1
ATOM 1405 C C . THR A 1 186 ? -16.502 -16.876 27.390 1.00 93.88 186 THR A C 1
ATOM 1407 O O . THR A 1 186 ? -15.455 -17.479 27.588 1.00 93.88 186 THR A O 1
ATOM 1410 N N . GLY A 1 187 ? -17.444 -17.331 26.555 1.00 92.38 187 GLY A N 1
ATOM 1411 C CA . GLY A 1 187 ? -17.383 -18.639 25.895 1.00 92.38 187 GLY A CA 1
ATOM 1412 C C . GLY A 1 187 ? -17.844 -19.802 26.775 1.00 92.38 187 GLY A C 1
ATOM 1413 O O . GLY A 1 187 ? -18.034 -20.907 26.271 1.00 92.38 187 GLY A O 1
ATOM 1414 N N . SER A 1 188 ? -18.125 -19.552 28.053 1.00 93.69 188 SER A N 1
ATOM 1415 C CA . SER A 1 188 ? -18.435 -20.591 29.036 1.00 93.69 188 SER A CA 1
ATOM 1416 C C . SER A 1 188 ? -19.583 -20.162 29.951 1.00 93.69 188 SER A C 1
ATOM 1418 O O . SER A 1 188 ? -19.775 -18.976 30.204 1.00 93.69 188 SER A O 1
ATOM 1420 N N . VAL A 1 189 ? -20.372 -21.116 30.438 1.00 92.25 189 VAL A N 1
ATOM 1421 C CA . VAL A 1 189 ? -21.485 -20.862 31.369 1.00 92.25 189 VAL A CA 1
ATOM 1422 C C . VAL A 1 189 ? -21.390 -21.768 32.583 1.00 92.25 189 VAL A C 1
ATOM 1424 O O . VAL A 1 189 ? -20.858 -22.875 32.486 1.00 92.25 189 VAL A O 1
ATOM 1427 N N . ASP A 1 190 ? -21.930 -21.309 33.710 1.00 91.00 190 ASP A N 1
ATOM 1428 C CA . ASP A 1 190 ? -22.021 -22.129 34.913 1.00 91.00 190 ASP A CA 1
ATOM 1429 C C . ASP A 1 190 ? -22.850 -23.384 34.637 1.00 91.00 190 ASP A C 1
ATOM 1431 O O . ASP A 1 190 ? -23.880 -23.353 33.958 1.00 91.00 190 ASP A O 1
ATOM 1435 N N . CYS A 1 191 ? -22.370 -24.504 35.160 1.00 87.38 191 CYS A N 1
ATOM 1436 C CA . CYS A 1 191 ? -22.989 -25.804 34.995 1.00 87.38 191 CYS A CA 1
ATOM 1437 C C . CYS A 1 191 ? -24.313 -25.831 35.788 1.00 87.38 191 CYS A C 1
ATOM 1439 O O . CYS A 1 191 ? -24.283 -25.787 37.023 1.00 87.38 191 CYS A O 1
ATOM 1441 N N . PRO A 1 192 ? -25.481 -25.889 35.118 1.00 82.06 192 PRO A N 1
ATOM 1442 C CA . PRO A 1 192 ? -26.777 -25.719 35.780 1.00 82.06 192 PRO A CA 1
ATOM 1443 C C . PRO A 1 192 ? -27.066 -26.831 36.797 1.00 82.06 192 PRO A C 1
ATOM 1445 O O . PRO A 1 192 ? -27.763 -26.600 37.784 1.00 82.06 192 PRO A O 1
ATOM 1448 N N . ASP A 1 193 ? -26.476 -28.009 36.592 1.00 80.06 193 ASP A N 1
ATOM 1449 C CA . ASP A 1 193 ? -26.683 -29.186 37.433 1.00 80.06 193 ASP A CA 1
ATOM 1450 C C . ASP A 1 193 ? -25.913 -29.136 38.761 1.00 80.06 193 ASP A C 1
ATOM 1452 O O . ASP A 1 193 ? -26.283 -29.840 39.698 1.00 80.06 193 ASP A O 1
ATOM 1456 N N . CYS A 1 194 ? -24.873 -28.301 38.891 1.00 72.38 194 CYS A N 1
ATOM 1457 C CA . CYS A 1 194 ? -24.071 -28.265 40.123 1.00 72.38 194 CYS A CA 1
ATOM 1458 C C . CYS A 1 194 ? -24.494 -27.174 41.106 1.00 72.38 194 CYS A C 1
ATOM 1460 O O . CYS A 1 194 ? -23.946 -27.107 42.203 1.00 72.38 194 CYS A O 1
ATOM 1462 N N . ASN A 1 195 ? -25.460 -26.323 40.739 1.00 57.31 195 ASN A N 1
ATOM 1463 C CA . ASN A 1 195 ? -25.947 -25.257 41.618 1.00 57.31 195 ASN A CA 1
ATOM 1464 C C . ASN A 1 195 ? -27.188 -25.667 42.435 1.00 57.31 195 ASN A C 1
ATOM 1466 O O . ASN A 1 195 ? -27.806 -24.844 43.109 1.00 57.31 195 ASN A O 1
ATOM 1470 N N . LEU A 1 196 ? -27.565 -26.949 42.394 1.00 54.50 196 LEU A N 1
ATOM 1471 C CA . LEU A 1 196 ? -28.667 -27.495 43.177 1.00 54.50 196 LEU A CA 1
ATOM 1472 C C . LEU A 1 196 ? -28.126 -28.300 44.368 1.00 54.50 196 LEU A C 1
ATOM 1474 O O . LEU A 1 196 ? -27.802 -29.477 44.261 1.00 54.50 196 LEU A O 1
ATOM 1478 N N . ASN A 1 197 ? -28.147 -27.638 45.528 1.00 48.19 197 ASN A N 1
ATOM 1479 C CA . ASN A 1 197 ? -28.141 -28.198 46.886 1.00 48.19 197 ASN A CA 1
ATOM 1480 C C . ASN A 1 197 ? -26.793 -28.577 47.526 1.00 48.19 197 ASN A C 1
ATOM 1482 O O . ASN A 1 197 ? -26.483 -29.743 47.749 1.00 48.19 197 ASN A O 1
ATOM 1486 N N . LEU A 1 198 ? -26.126 -27.544 48.050 1.00 44.56 198 LEU A N 1
ATOM 1487 C CA . LEU A 1 198 ? -25.454 -27.579 49.360 1.00 44.56 198 LEU A CA 1
ATOM 1488 C C . LEU A 1 198 ? -26.186 -26.681 50.383 1.00 44.56 198 LEU A C 1
ATOM 1490 O O . LEU A 1 198 ? -25.566 -26.026 51.215 1.00 44.56 198 LEU A O 1
ATOM 1494 N N . ILE A 1 199 ? -27.524 -26.650 50.346 1.00 50.41 199 ILE A N 1
ATOM 1495 C CA . ILE A 1 199 ? -28.329 -26.139 51.466 1.00 50.41 199 ILE A CA 1
ATOM 1496 C C . ILE A 1 199 ? -28.979 -27.332 52.163 1.00 50.41 199 ILE A C 1
ATOM 1498 O O . ILE A 1 199 ? -30.000 -27.839 51.709 1.00 50.41 199 ILE A O 1
ATOM 1502 N N . ASN A 1 200 ? -28.320 -27.793 53.229 1.00 42.59 200 ASN A N 1
ATOM 1503 C CA . ASN A 1 200 ? -28.868 -28.398 54.453 1.00 42.59 200 ASN A CA 1
ATOM 1504 C C . ASN A 1 200 ? -27.665 -28.852 55.308 1.00 42.59 200 ASN A C 1
ATOM 1506 O O . ASN A 1 200 ? -26.937 -29.747 54.903 1.00 42.59 200 ASN A O 1
ATOM 1510 N N . GLY A 1 201 ? -27.363 -28.303 56.480 1.00 39.84 201 GLY A N 1
ATOM 1511 C CA . GLY A 1 201 ? -28.042 -27.285 57.264 1.00 39.84 201 GLY A CA 1
ATOM 1512 C C . GLY A 1 201 ? -27.124 -26.793 58.386 1.00 39.84 201 GLY A C 1
ATOM 1513 O O . GLY A 1 201 ? -26.167 -27.466 58.765 1.00 39.84 201 GLY A O 1
ATOM 1514 N N . GLY A 1 202 ? -27.416 -25.605 58.898 1.00 35.50 202 GLY A N 1
ATOM 1515 C CA . GLY A 1 202 ? -26.668 -25.001 59.991 1.00 35.50 202 GLY A CA 1
ATOM 1516 C C . GLY A 1 202 ? -27.095 -23.558 60.198 1.00 35.50 202 GLY A C 1
ATOM 1517 O O . GLY A 1 202 ? -26.659 -22.685 59.466 1.00 35.50 202 GLY A O 1
ATOM 1518 N N . ASP A 1 203 ? -27.971 -23.388 61.181 1.00 34.69 203 ASP A N 1
ATOM 1519 C CA . ASP A 1 203 ? -28.361 -22.167 61.884 1.00 34.69 203 ASP A CA 1
ATOM 1520 C C . ASP A 1 203 ? -28.860 -20.936 61.114 1.00 34.69 203 ASP A C 1
ATOM 1522 O O . ASP A 1 203 ? -28.164 -20.233 60.386 1.00 34.69 203 ASP A O 1
ATOM 1526 N N . GLN A 1 204 ? -30.111 -20.612 61.435 1.00 46.53 204 GLN A N 1
ATOM 1527 C CA . GLN A 1 204 ? -30.663 -19.276 61.330 1.00 46.53 204 GLN A CA 1
ATOM 1528 C C . GLN A 1 204 ? -30.043 -18.416 62.429 1.00 46.53 204 GLN A C 1
ATOM 1530 O O . GLN A 1 204 ? -30.450 -18.532 63.581 1.00 46.53 204 GLN A O 1
ATOM 1535 N N . ASN A 1 205 ? -29.094 -17.549 62.085 1.00 43.94 205 ASN A N 1
ATOM 1536 C CA . ASN A 1 205 ? -29.068 -16.191 62.617 1.00 43.94 205 ASN A CA 1
ATOM 1537 C C . ASN A 1 205 ? -27.947 -15.347 62.009 1.00 43.94 205 ASN A C 1
ATOM 1539 O O . ASN A 1 205 ? -26.814 -15.783 61.867 1.00 43.94 205 ASN A O 1
ATOM 1543 N N . GLU A 1 206 ? -28.325 -14.092 61.786 1.00 40.44 206 GLU A N 1
ATOM 1544 C CA . GLU A 1 206 ? -27.481 -12.910 61.634 1.00 40.44 206 GLU A CA 1
ATOM 1545 C C . GLU A 1 206 ? -26.828 -12.608 60.279 1.00 40.44 206 GLU A C 1
ATOM 1547 O O . GLU A 1 206 ? -25.967 -13.320 59.784 1.00 40.44 206 GLU A O 1
ATOM 1552 N N . LEU A 1 207 ? -27.242 -11.429 59.784 1.00 39.28 207 LEU A N 1
ATOM 1553 C CA . LEU A 1 207 ? -26.515 -10.448 58.976 1.00 39.28 207 LEU A CA 1
ATOM 1554 C C . LEU A 1 207 ? -25.824 -11.001 57.718 1.00 39.28 207 LEU A C 1
ATOM 1556 O O . LEU A 1 207 ? -24.864 -11.748 57.769 1.00 39.28 207 LEU A O 1
ATOM 1560 N N . ILE A 1 208 ? -26.197 -10.533 56.529 1.00 36.28 208 ILE A N 1
ATOM 1561 C CA . ILE A 1 208 ? -25.584 -9.303 56.015 1.00 36.28 208 ILE A CA 1
ATOM 1562 C C . ILE A 1 208 ? -26.548 -8.558 55.083 1.00 36.28 208 ILE A C 1
ATOM 1564 O O . ILE A 1 208 ? -27.022 -9.050 54.061 1.00 36.28 208 ILE A O 1
ATOM 1568 N N . ILE A 1 209 ? -26.789 -7.315 55.482 1.00 44.09 209 ILE A N 1
ATOM 1569 C CA . ILE A 1 209 ? -27.255 -6.199 54.670 1.00 44.09 209 ILE A CA 1
ATOM 1570 C C . ILE A 1 209 ? -26.115 -5.785 53.724 1.00 44.09 209 ILE A C 1
ATOM 1572 O O . ILE A 1 209 ? -24.997 -5.560 54.180 1.00 44.09 209 ILE A O 1
ATOM 1576 N N . GLY A 1 210 ? -26.425 -5.601 52.438 1.00 38.56 210 GLY A N 1
ATOM 1577 C CA . GLY A 1 210 ? -25.531 -5.052 51.406 1.00 38.56 210 GLY A CA 1
ATOM 1578 C C . GLY A 1 210 ? -25.204 -6.116 50.358 1.00 38.56 210 GLY A C 1
ATOM 1579 O O . GLY A 1 210 ? -24.568 -7.106 50.668 1.00 38.56 210 GLY A O 1
ATOM 1580 N N . ILE A 1 211 ? -25.605 -6.015 49.092 1.00 33.81 211 ILE A N 1
ATOM 1581 C CA . ILE A 1 211 ? -25.525 -4.862 48.194 1.00 33.81 211 ILE A CA 1
ATOM 1582 C C . ILE A 1 211 ? -26.684 -4.966 47.185 1.00 33.81 211 ILE A C 1
ATOM 1584 O O . ILE A 1 211 ? -26.665 -5.796 46.282 1.00 33.81 211 ILE A O 1
ATOM 1588 N N . VAL A 1 212 ? -27.690 -4.098 47.316 1.00 34.03 212 VAL A N 1
ATOM 1589 C CA . VAL A 1 212 ? -28.621 -3.750 46.227 1.00 34.03 212 VAL A CA 1
ATOM 1590 C C . VAL A 1 212 ? -28.465 -2.257 45.984 1.00 34.03 212 VAL A C 1
ATOM 1592 O O . VAL A 1 212 ? -29.257 -1.436 46.427 1.00 34.03 212 VAL A O 1
ATOM 1595 N N . ALA A 1 213 ? -27.357 -1.905 45.348 1.00 38.28 213 ALA A N 1
ATOM 1596 C CA . ALA A 1 213 ? -27.135 -0.620 44.706 1.00 38.28 213 ALA A CA 1
ATOM 1597 C C . ALA A 1 213 ? -25.894 -0.792 43.832 1.00 38.28 213 ALA A C 1
ATOM 1599 O O . ALA A 1 213 ? -24.807 -0.844 44.381 1.00 38.28 213 ALA A O 1
ATOM 1600 N N . ILE A 1 214 ? -26.071 -0.992 42.521 1.00 37.75 214 ILE A N 1
ATOM 1601 C CA . ILE A 1 214 ? -25.254 -0.509 41.380 1.00 37.75 214 ILE A CA 1
ATOM 1602 C C . ILE A 1 214 ? -25.872 -1.141 40.113 1.00 37.75 214 ILE A C 1
ATOM 1604 O O . ILE A 1 214 ? -25.258 -1.920 39.405 1.00 37.75 214 ILE A O 1
ATOM 1608 N N . ILE A 1 215 ? -27.134 -0.833 39.810 1.00 34.78 215 ILE A N 1
ATOM 1609 C CA . ILE A 1 215 ? -27.641 -0.873 38.427 1.00 34.78 215 ILE A CA 1
ATOM 1610 C C . ILE A 1 215 ? -28.564 0.336 38.304 1.00 34.78 215 ILE A C 1
ATOM 1612 O O . ILE A 1 215 ? -29.765 0.252 38.525 1.00 34.78 215 ILE A O 1
ATOM 1616 N N . GLY A 1 216 ? -27.977 1.510 38.082 1.00 34.16 216 GLY A N 1
ATOM 1617 C CA . GLY A 1 216 ? -28.770 2.739 38.010 1.00 34.16 216 GLY A CA 1
ATOM 1618 C C . GLY A 1 216 ? -28.031 4.037 37.703 1.00 34.16 216 GLY A C 1
ATOM 1619 O O . GLY A 1 216 ? -28.649 5.087 37.814 1.00 34.16 216 GLY A O 1
ATOM 1620 N N . VAL A 1 217 ? -26.741 4.017 37.331 1.00 37.38 217 VAL A N 1
ATOM 1621 C CA . VAL A 1 217 ? -26.005 5.269 37.026 1.00 37.38 217 VAL A CA 1
ATOM 1622 C C . VAL A 1 217 ? -25.244 5.260 35.692 1.00 37.38 217 VAL A C 1
ATOM 1624 O O . VAL A 1 217 ? -24.906 6.325 35.186 1.00 37.38 217 VAL A O 1
ATOM 1627 N N . VAL A 1 218 ? -25.044 4.125 35.016 1.00 34.12 218 VAL A N 1
ATOM 1628 C CA . VAL A 1 218 ? -24.168 4.121 33.820 1.00 34.12 218 VAL A CA 1
ATOM 1629 C C . VAL A 1 218 ? -24.825 4.718 32.559 1.00 34.12 218 VAL A C 1
ATOM 1631 O O . VAL A 1 218 ? -24.119 5.123 31.644 1.00 34.12 218 VAL A O 1
ATOM 1634 N N . ILE A 1 219 ? -26.150 4.901 32.512 1.00 36.88 219 ILE A N 1
ATOM 1635 C CA . ILE A 1 219 ? -26.817 5.405 31.290 1.00 36.88 219 ILE A CA 1
ATOM 1636 C C . ILE A 1 219 ? -26.961 6.944 31.247 1.00 36.88 219 ILE A C 1
ATOM 1638 O O . ILE A 1 219 ? -27.151 7.509 30.174 1.00 36.88 219 ILE A O 1
ATOM 1642 N N . ILE A 1 220 ? -26.771 7.679 32.352 1.00 36.72 220 ILE A N 1
ATOM 1643 C CA . ILE A 1 220 ? -26.932 9.153 32.331 1.00 36.72 220 ILE A CA 1
ATOM 1644 C C . ILE A 1 220 ? -25.634 9.892 31.948 1.00 36.72 220 ILE A C 1
ATOM 1646 O O . ILE A 1 220 ? -25.691 10.995 31.402 1.00 36.72 220 ILE A O 1
ATOM 1650 N N . ALA A 1 221 ? -24.457 9.283 32.122 1.00 35.06 221 ALA A N 1
ATOM 1651 C CA . ALA A 1 221 ? -23.195 9.923 31.730 1.00 35.06 221 ALA A CA 1
ATOM 1652 C C . ALA A 1 221 ? -23.007 10.019 30.202 1.00 35.06 221 ALA A C 1
ATOM 1654 O O . ALA A 1 221 ? -22.318 10.923 29.734 1.00 35.06 221 ALA A O 1
ATOM 1655 N N . PHE A 1 222 ? -23.662 9.158 29.414 1.00 40.69 222 PHE A N 1
ATOM 1656 C CA . PHE A 1 222 ? -23.524 9.181 27.953 1.00 40.69 222 PHE A CA 1
ATOM 1657 C C . PHE A 1 222 ? -24.380 10.267 27.272 1.00 40.69 222 PHE A C 1
ATOM 1659 O O . PHE A 1 222 ? -24.106 10.650 26.140 1.00 40.69 222 PHE A O 1
ATOM 1666 N N . PHE A 1 223 ? -25.368 10.839 27.973 1.00 39.22 223 PHE A N 1
ATOM 1667 C CA . PHE A 1 223 ? -26.242 11.889 27.426 1.00 39.22 223 PHE A CA 1
ATOM 1668 C C . PHE A 1 223 ? -26.072 13.275 28.075 1.00 39.22 223 PHE A C 1
ATOM 1670 O O . PHE A 1 223 ? -26.752 14.224 27.682 1.00 39.22 223 PHE A O 1
ATOM 1677 N N . LEU A 1 224 ? -25.113 13.439 28.996 1.00 37.78 224 LEU A N 1
ATOM 1678 C CA . LEU A 1 224 ? -24.755 14.730 29.606 1.00 37.78 224 LEU A CA 1
ATOM 1679 C C . LEU A 1 224 ? -23.391 15.284 29.154 1.00 37.78 224 LEU A C 1
ATOM 1681 O O . LEU A 1 224 ? -22.819 16.140 29.821 1.00 37.78 224 LEU A O 1
ATOM 1685 N N . ILE A 1 225 ? -22.891 14.889 27.980 1.00 39.06 225 ILE A N 1
ATOM 1686 C CA . ILE A 1 225 ? -21.797 15.605 27.295 1.00 39.06 225 ILE A CA 1
ATOM 1687 C C . ILE A 1 225 ? -22.411 16.510 26.222 1.00 39.06 225 ILE A C 1
ATOM 1689 O O . ILE A 1 225 ? -22.118 16.436 25.034 1.00 39.06 225 ILE A O 1
ATOM 1693 N N . LYS A 1 226 ? -23.315 17.397 26.644 1.00 46.28 226 LYS A N 1
ATOM 1694 C CA . LYS A 1 226 ? -23.724 18.542 25.830 1.00 46.28 226 LYS A CA 1
ATOM 1695 C C . LYS A 1 226 ? -23.102 19.791 26.444 1.00 46.28 226 LYS A C 1
ATOM 1697 O O . LYS A 1 226 ? -23.564 20.286 27.465 1.00 46.28 226 LYS A O 1
ATOM 1702 N N . ARG A 1 227 ? -22.082 20.310 25.745 1.00 45.06 227 ARG A N 1
ATOM 1703 C CA . ARG A 1 227 ? -21.456 21.641 25.895 1.00 45.06 227 ARG A CA 1
ATOM 1704 C C . ARG A 1 227 ? -20.364 21.820 26.959 1.00 45.06 227 ARG A C 1
ATOM 1706 O O . ARG A 1 227 ? -20.328 22.857 27.620 1.00 45.06 227 ARG A O 1
ATOM 1713 N N . LYS A 1 228 ? -19.372 20.928 27.036 1.00 52.03 228 LYS A N 1
ATOM 1714 C CA . LYS A 1 228 ? -18.027 21.425 27.384 1.00 52.03 228 LYS A CA 1
ATOM 1715 C C . LYS A 1 228 ? -17.461 22.070 26.116 1.00 52.03 228 LYS A C 1
ATOM 1717 O O . LYS A 1 228 ? -17.534 21.461 25.055 1.00 52.03 228 LYS A O 1
ATOM 1722 N N . LYS A 1 229 ? -16.989 23.320 26.187 1.00 65.00 229 LYS A N 1
ATOM 1723 C CA . LYS A 1 229 ? -16.273 23.952 25.066 1.00 65.00 229 LYS A CA 1
ATOM 1724 C C . LYS A 1 229 ? -15.046 23.090 24.784 1.00 65.00 229 LYS A C 1
ATOM 1726 O O . LYS A 1 229 ? -14.125 23.088 25.596 1.00 65.00 229 LYS A O 1
ATOM 1731 N N . THR A 1 230 ? -15.084 22.322 23.704 1.00 81.19 230 THR A N 1
ATOM 1732 C CA . THR A 1 230 ? -13.981 21.456 23.306 1.00 81.19 230 THR A CA 1
ATOM 1733 C C . THR A 1 230 ? -12.761 22.322 23.028 1.00 81.19 230 THR A C 1
ATOM 1735 O O . THR A 1 230 ? -12.809 23.200 22.166 1.00 81.19 230 THR A O 1
ATOM 1738 N N . SER A 1 231 ? -11.697 22.134 23.808 1.00 90.62 231 SER A N 1
ATOM 1739 C CA . SER A 1 231 ? -10.438 22.837 23.584 1.00 90.62 231 SER A CA 1
ATOM 1740 C C . SER A 1 231 ? -9.577 22.076 22.576 1.00 90.62 231 SER A C 1
ATOM 1742 O O . SER A 1 231 ? -9.734 20.870 22.390 1.00 90.62 231 SER A O 1
ATOM 1744 N N . GLU A 1 232 ? -8.638 22.765 21.929 1.00 92.69 232 GLU A N 1
ATOM 1745 C CA . GLU A 1 232 ? -7.710 22.119 20.992 1.00 92.69 232 GLU A CA 1
ATOM 1746 C C . GLU A 1 232 ? -6.880 21.021 21.683 1.00 92.69 232 GLU A C 1
ATOM 1748 O O . GLU A 1 232 ? -6.636 19.967 21.102 1.00 92.69 232 GLU A O 1
ATOM 1753 N N . SER A 1 233 ? -6.504 21.219 22.952 1.00 92.56 233 SER A N 1
ATOM 1754 C CA . SER A 1 233 ? -5.754 20.223 23.725 1.00 92.56 233 SER A CA 1
ATOM 1755 C C . SER A 1 233 ? -6.577 18.982 24.076 1.00 92.56 233 SER A C 1
ATOM 1757 O O . SER A 1 233 ? -5.993 17.913 24.250 1.00 92.56 233 SER A O 1
ATOM 1759 N N . ASP A 1 234 ? -7.906 19.094 24.148 1.00 92.75 234 ASP A N 1
ATOM 1760 C CA . ASP A 1 234 ? -8.792 17.937 24.287 1.00 92.75 234 ASP A CA 1
ATOM 1761 C C . ASP A 1 234 ? -8.850 17.147 22.968 1.00 92.75 234 ASP A C 1
ATOM 1763 O O . ASP A 1 234 ? -8.699 15.928 22.977 1.00 92.75 234 ASP A O 1
ATOM 1767 N N . LEU A 1 235 ? -8.960 17.832 21.820 1.00 93.94 235 LEU A N 1
ATOM 1768 C CA . LEU A 1 235 ? -8.990 17.200 20.488 1.00 93.94 235 LEU A CA 1
ATOM 1769 C C . LEU A 1 235 ? -7.696 16.473 20.114 1.00 93.94 235 LEU A C 1
ATOM 1771 O O . LEU A 1 235 ? -7.708 15.546 19.310 1.00 93.94 235 LEU A O 1
ATOM 1775 N N . ARG A 1 236 ? -6.564 16.879 20.686 1.00 95.12 236 ARG A N 1
ATOM 1776 C CA . ARG A 1 236 ? -5.282 16.184 20.495 1.00 95.12 236 ARG A CA 1
ATOM 1777 C C . ARG A 1 236 ? -5.228 14.824 21.189 1.00 95.12 236 ARG A C 1
ATOM 1779 O O . ARG A 1 236 ? -4.386 14.009 20.838 1.00 95.12 236 ARG A O 1
ATOM 1786 N N . LYS A 1 237 ? -6.081 14.596 22.191 1.00 94.62 237 LYS A N 1
ATOM 1787 C CA . LYS A 1 237 ? -6.070 13.382 23.022 1.00 94.62 237 LYS A CA 1
ATOM 1788 C C . LYS A 1 237 ? -7.109 12.354 22.598 1.00 94.62 237 LYS A C 1
ATOM 1790 O O . LYS A 1 237 ? -7.013 11.209 23.028 1.00 94.62 237 LYS A O 1
ATOM 1795 N N . VAL A 1 238 ? -8.112 12.759 21.819 1.00 92.06 238 VAL A N 1
ATOM 1796 C CA . VAL A 1 238 ? -9.126 11.820 21.337 1.00 92.06 238 VAL A CA 1
ATOM 1797 C C . VAL A 1 238 ? -8.530 10.910 20.256 1.00 92.06 238 VAL A C 1
ATOM 1799 O O . VAL A 1 238 ? -7.639 11.346 19.521 1.00 92.06 238 VAL A O 1
ATOM 1802 N N . PRO A 1 239 ? -9.007 9.662 20.127 1.00 93.62 239 PRO A N 1
ATOM 1803 C CA . PRO A 1 239 ? -8.644 8.791 19.015 1.00 93.62 239 PRO A CA 1
ATOM 1804 C C . PRO A 1 239 ? -8.867 9.462 17.653 1.00 93.62 239 PRO A C 1
ATOM 1806 O O . PRO A 1 239 ? -9.800 10.249 17.487 1.00 93.62 239 PRO A O 1
ATOM 1809 N N . PHE A 1 240 ? -8.058 9.097 16.654 1.00 91.31 240 PHE A N 1
ATOM 1810 C CA . PHE A 1 240 ? -8.120 9.682 15.307 1.00 91.31 240 PHE A CA 1
ATOM 1811 C C . PHE A 1 240 ? -9.529 9.664 14.704 1.00 91.31 240 PHE A C 1
ATOM 1813 O O . PHE A 1 240 ? -10.003 10.680 14.200 1.00 91.31 240 PHE A O 1
ATOM 1820 N N . TYR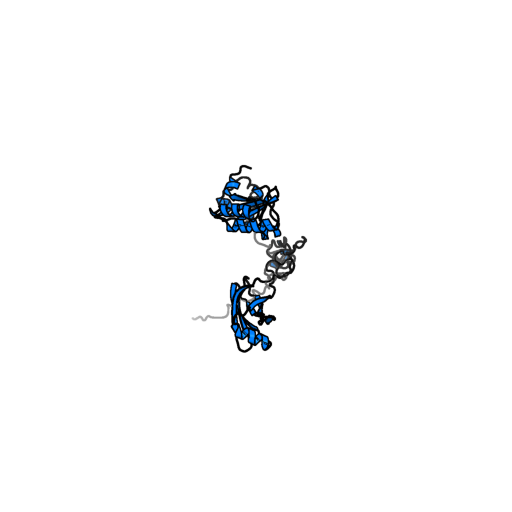 A 1 241 ? -10.234 8.539 14.835 1.00 90.31 241 TYR A N 1
ATOM 1821 C CA . TYR A 1 241 ? -11.604 8.395 14.345 1.00 90.31 241 TYR A CA 1
ATOM 1822 C C . TYR A 1 241 ? -12.584 9.377 15.012 1.00 90.31 241 TYR A C 1
ATOM 1824 O O . TYR A 1 241 ? -13.444 9.959 14.352 1.00 90.31 241 TYR A O 1
ATOM 1832 N N . GLU A 1 242 ? -12.438 9.624 16.316 1.00 91.31 242 GLU A N 1
ATOM 1833 C CA . GLU A 1 242 ? -13.269 10.599 17.028 1.00 91.31 242 GLU A CA 1
ATOM 1834 C C . GLU A 1 242 ? -12.954 12.034 16.596 1.00 91.31 242 GLU A C 1
ATOM 1836 O O . GLU A 1 242 ? -13.873 12.834 16.410 1.00 91.31 242 GLU A O 1
ATOM 1841 N N . PHE A 1 243 ? -11.675 12.357 16.376 1.00 95.62 243 PHE A N 1
ATOM 1842 C CA . PHE A 1 243 ? -11.269 13.656 15.838 1.00 95.62 243 PHE A CA 1
ATOM 1843 C C . PHE A 1 243 ? -11.833 13.887 14.433 1.00 95.62 243 PHE A C 1
ATOM 1845 O O . PHE A 1 243 ? -12.396 14.948 14.163 1.00 95.62 243 PHE A O 1
ATOM 1852 N N . GLN A 1 244 ? -11.747 12.882 13.560 1.00 96.00 244 GLN A N 1
ATOM 1853 C CA . GLN A 1 244 ? -12.302 12.928 12.210 1.00 96.00 244 GLN A CA 1
ATOM 1854 C C . GLN A 1 244 ? -13.808 13.219 12.236 1.00 96.00 244 GLN A C 1
ATOM 1856 O O . GLN A 1 244 ? -14.269 14.166 11.596 1.00 96.00 244 GLN A O 1
ATOM 1861 N N . ASN A 1 245 ? -14.564 12.465 13.037 1.00 94.31 245 ASN A N 1
ATOM 1862 C CA . ASN A 1 245 ? -16.004 12.668 13.192 1.00 94.31 245 ASN A CA 1
ATOM 1863 C C . ASN A 1 245 ? -16.334 14.054 13.746 1.00 94.31 245 ASN A C 1
ATOM 1865 O O . ASN A 1 245 ? -17.250 14.716 13.256 1.00 94.31 245 ASN A O 1
ATOM 1869 N N . TRP A 1 246 ? -15.569 14.522 14.735 1.00 95.25 246 TRP A N 1
ATOM 1870 C CA . TRP A 1 246 ? -15.741 15.860 15.288 1.00 95.25 246 TRP A CA 1
ATOM 1871 C C . TRP A 1 246 ? -15.550 16.948 14.222 1.00 95.25 246 TRP A C 1
ATOM 1873 O O . TRP A 1 246 ? -16.367 17.869 14.154 1.00 95.25 246 TRP A O 1
ATOM 1883 N N . VAL A 1 247 ? -14.523 16.831 13.368 1.00 96.06 247 VAL A N 1
ATOM 1884 C CA . VAL A 1 247 ? -14.262 17.781 12.273 1.00 96.06 247 VAL A CA 1
ATOM 1885 C C . VAL A 1 247 ? -15.402 17.772 11.257 1.00 96.06 247 VAL A C 1
ATOM 1887 O O . VAL A 1 247 ? -15.916 18.839 10.928 1.00 96.06 247 VAL A O 1
ATOM 1890 N N . VAL A 1 248 ? -15.831 16.597 10.785 1.00 95.81 248 VAL A N 1
ATOM 1891 C CA . VAL A 1 248 ? -16.923 16.469 9.800 1.00 95.81 248 VAL A CA 1
ATOM 1892 C C . VAL A 1 248 ? -18.217 17.104 10.324 1.00 95.81 248 VAL A C 1
ATOM 1894 O O . VAL A 1 248 ? -18.880 17.853 9.603 1.00 95.81 248 VAL A O 1
ATOM 1897 N N . GLN A 1 249 ? -18.527 16.911 11.610 1.00 94.00 249 GLN A N 1
ATOM 1898 C CA . GLN A 1 249 ? -19.677 17.546 12.260 1.00 94.00 249 GLN A CA 1
ATOM 1899 C C . GLN A 1 249 ? -19.609 19.082 12.235 1.00 94.00 249 GLN A C 1
ATOM 1901 O O . GLN A 1 249 ? -20.650 19.721 12.087 1.00 94.00 249 GLN A O 1
ATOM 1906 N N . GLN A 1 250 ? -18.419 19.698 12.309 1.00 94.25 250 GLN A N 1
ATOM 1907 C CA . GLN A 1 250 ? -18.289 21.165 12.216 1.00 94.25 250 GLN A CA 1
ATOM 1908 C C . GLN A 1 250 ? -18.703 21.715 10.844 1.00 94.25 250 GLN A C 1
ATOM 1910 O O . GLN A 1 250 ? -19.050 22.889 10.730 1.00 94.25 250 GLN A O 1
ATOM 1915 N N . PHE A 1 251 ? -18.689 20.881 9.803 1.00 94.00 251 PHE A N 1
ATOM 1916 C CA . PHE A 1 251 ? -19.140 21.245 8.459 1.00 94.00 251 PHE A CA 1
ATOM 1917 C C . PHE A 1 251 ? -20.590 20.844 8.177 1.00 94.00 251 PHE A C 1
ATOM 1919 O O . PHE A 1 251 ? -21.032 20.986 7.036 1.00 94.00 251 PHE A O 1
ATOM 1926 N N . SER A 1 252 ? -21.320 20.333 9.182 1.00 94.12 252 SER A N 1
ATOM 1927 C CA . SER A 1 252 ? -22.604 19.637 8.978 1.00 94.12 252 SER A CA 1
ATOM 1928 C C . SER A 1 252 ? -22.499 18.588 7.864 1.00 94.12 252 SER A C 1
ATOM 1930 O O . SER A 1 252 ? -23.390 18.454 7.034 1.00 94.12 252 SER A O 1
ATOM 1932 N N . GLY A 1 253 ? -21.334 17.944 7.798 1.00 93.81 253 GLY A N 1
ATOM 1933 C CA . GLY A 1 253 ? -20.933 17.077 6.710 1.00 93.81 253 GLY A CA 1
ATOM 1934 C C . GLY A 1 253 ? -21.240 15.609 6.957 1.00 93.81 253 GLY A C 1
ATOM 1935 O O . GLY A 1 253 ? -21.761 15.227 8.006 1.00 93.81 253 GLY A O 1
ATOM 1936 N N . GLU A 1 254 ? -20.826 14.783 6.004 1.00 95.12 254 GLU A N 1
ATOM 1937 C CA . GLU A 1 254 ? -20.941 13.327 6.066 1.00 95.12 254 GLU A CA 1
ATOM 1938 C C . GLU A 1 254 ? -19.556 12.676 6.010 1.00 95.12 254 GLU A C 1
ATOM 1940 O O . GLU A 1 254 ? -18.629 13.178 5.363 1.00 95.12 254 GLU A O 1
ATOM 1945 N N . THR A 1 255 ? -19.391 11.559 6.721 1.00 93.62 255 THR A N 1
ATOM 1946 C CA . THR A 1 255 ? -18.150 10.783 6.664 1.00 93.62 255 THR A CA 1
ATOM 1947 C C . THR A 1 255 ? -18.003 10.148 5.292 1.00 93.62 255 THR A C 1
ATOM 1949 O O . THR A 1 255 ? -18.978 9.732 4.668 1.00 93.62 255 THR A O 1
ATOM 1952 N N . SER A 1 256 ? -16.766 10.071 4.822 1.00 92.31 256 SER A N 1
ATOM 1953 C CA . SER A 1 256 ? -16.458 9.497 3.518 1.00 92.31 256 SER A CA 1
ATOM 1954 C C . SER A 1 256 ? -16.795 8.004 3.444 1.00 92.31 256 SER A C 1
ATOM 1956 O O . SER A 1 256 ? -16.800 7.294 4.451 1.00 92.31 256 SER A O 1
ATOM 1958 N N . SER A 1 257 ? -17.038 7.506 2.228 1.00 90.81 257 SER A N 1
ATOM 1959 C CA . SER A 1 257 ? -17.012 6.061 1.991 1.00 90.81 257 SER A CA 1
ATOM 1960 C C . SER A 1 257 ? -15.582 5.537 2.142 1.00 90.81 257 SER A C 1
ATOM 1962 O O . SER A 1 257 ? -14.618 6.267 1.901 1.00 90.81 257 SER A O 1
ATOM 1964 N N . ILE A 1 258 ? -15.410 4.251 2.454 1.00 84.31 258 ILE A N 1
ATOM 1965 C CA . ILE A 1 258 ? -14.068 3.671 2.619 1.00 84.31 258 ILE A CA 1
ATOM 1966 C C . ILE A 1 258 ? -13.242 3.805 1.328 1.00 84.31 258 ILE A C 1
ATOM 1968 O O . ILE A 1 258 ? -12.043 4.095 1.364 1.00 84.31 258 ILE A O 1
ATOM 1972 N N . ARG A 1 259 ? -13.892 3.691 0.162 1.00 85.75 259 ARG A N 1
ATOM 1973 C CA . ARG A 1 259 ? -13.263 3.963 -1.138 1.00 85.75 259 ARG A CA 1
ATOM 1974 C C . ARG A 1 259 ? -12.674 5.369 -1.195 1.00 85.75 259 ARG A 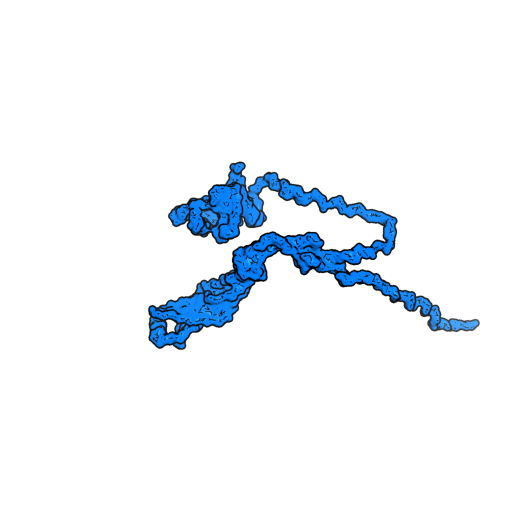C 1
ATOM 1976 O O . ARG A 1 259 ? -11.589 5.545 -1.739 1.00 85.75 259 ARG A O 1
ATOM 1983 N N . ASP A 1 260 ? -13.387 6.364 -0.684 1.00 89.56 260 ASP A N 1
ATOM 1984 C CA . ASP A 1 260 ? -12.942 7.751 -0.724 1.00 89.56 260 ASP A CA 1
ATOM 1985 C C . ASP A 1 260 ? -11.827 8.021 0.295 1.00 89.56 260 ASP A C 1
ATOM 1987 O O . ASP A 1 260 ? -10.868 8.713 -0.052 1.00 89.56 260 ASP A O 1
ATOM 1991 N N . SER A 1 261 ? -11.867 7.361 1.455 1.00 89.00 261 SER A N 1
ATOM 1992 C CA . SER A 1 261 ? -10.798 7.395 2.462 1.00 89.00 261 SER A CA 1
ATOM 1993 C C . SER A 1 261 ? -9.456 6.881 1.927 1.00 89.00 261 SER A C 1
ATOM 1995 O O . SER A 1 261 ? -8.417 7.488 2.185 1.00 89.00 261 SER A O 1
ATOM 1997 N N . ARG A 1 262 ? -9.446 5.859 1.054 1.00 84.56 262 ARG A N 1
ATOM 1998 C CA . ARG A 1 262 ? -8.208 5.402 0.373 1.00 84.56 262 ARG A CA 1
ATOM 1999 C C . ARG A 1 262 ? -7.557 6.468 -0.510 1.00 84.56 262 ARG A C 1
ATOM 2001 O O . ARG A 1 262 ? -6.363 6.392 -0.779 1.00 84.56 262 ARG A O 1
ATOM 2008 N N . PHE A 1 263 ? -8.331 7.450 -0.959 1.00 88.06 263 PHE A N 1
ATOM 2009 C CA . PHE A 1 263 ? -7.840 8.601 -1.714 1.00 88.06 263 PHE A CA 1
ATOM 2010 C C . PHE A 1 263 ? -7.533 9.805 -0.809 1.00 88.06 263 PHE A C 1
ATOM 2012 O O . PHE A 1 263 ? -7.387 10.924 -1.294 1.00 88.06 263 PHE A O 1
ATOM 2019 N N . GLY A 1 264 ? -7.456 9.594 0.509 1.00 91.50 264 GLY A N 1
ATOM 2020 C CA . GLY A 1 264 ? -7.184 10.641 1.487 1.00 91.50 264 GLY A CA 1
ATOM 2021 C C . GLY A 1 264 ? -8.319 11.652 1.641 1.00 91.50 264 GLY A C 1
ATOM 2022 O O . GLY A 1 264 ? -8.036 12.796 1.986 1.00 91.50 264 GLY A O 1
ATOM 2023 N N . ILE A 1 265 ? -9.565 11.262 1.338 1.00 97.06 265 ILE A N 1
ATOM 2024 C CA . ILE A 1 265 ? -10.772 12.055 1.600 1.00 97.06 265 ILE A CA 1
ATOM 2025 C C . ILE A 1 265 ? -11.470 11.443 2.806 1.00 97.06 265 ILE A C 1
ATOM 2027 O O . ILE A 1 265 ? -12.002 10.346 2.712 1.00 97.06 265 ILE A O 1
ATOM 2031 N N . ASP A 1 266 ? -11.496 12.164 3.916 1.00 97.50 266 ASP A N 1
ATOM 2032 C CA . ASP A 1 266 ? -11.987 11.676 5.203 1.00 97.50 266 ASP A CA 1
ATOM 2033 C C . ASP A 1 266 ? -13.469 12.010 5.431 1.00 97.50 266 ASP A C 1
ATOM 2035 O O . ASP A 1 266 ? -14.174 11.303 6.158 1.00 97.50 266 ASP A O 1
ATOM 2039 N N . GLY A 1 267 ? -13.983 13.029 4.742 1.00 97.12 267 GLY A N 1
ATOM 2040 C CA . GLY A 1 267 ? -15.398 13.391 4.746 1.00 97.12 267 GLY A CA 1
ATOM 2041 C C . GLY A 1 267 ? -15.753 14.403 3.668 1.00 97.12 267 GLY A C 1
ATOM 2042 O O . GLY A 1 267 ? -14.922 14.766 2.836 1.00 97.12 267 GLY A O 1
ATOM 2043 N N . TYR A 1 268 ? -16.995 14.864 3.701 1.00 97.44 268 TYR A N 1
ATOM 2044 C CA . TYR A 1 268 ? -17.530 15.865 2.787 1.00 97.44 268 TYR A CA 1
ATOM 2045 C C . TYR A 1 268 ? -18.251 16.954 3.574 1.00 97.44 268 TYR A C 1
ATOM 2047 O O . TYR A 1 268 ? -18.886 16.663 4.583 1.00 97.44 268 TYR A O 1
ATOM 2055 N N . THR A 1 269 ? -18.162 18.208 3.133 1.00 96.44 269 THR A N 1
ATOM 2056 C CA . THR A 1 269 ? -19.016 19.279 3.666 1.00 96.44 269 THR A CA 1
ATOM 2057 C C . THR A 1 269 ? -20.473 19.052 3.262 1.00 96.44 269 THR A C 1
ATOM 2059 O O . THR A 1 269 ? -20.751 18.278 2.348 1.00 96.44 269 THR A O 1
ATOM 2062 N N . ASN A 1 270 ? -21.406 19.791 3.869 1.00 94.81 270 ASN A N 1
ATOM 2063 C CA . ASN A 1 270 ? -22.805 19.804 3.425 1.00 94.81 270 ASN A CA 1
ATOM 2064 C C . ASN A 1 270 ? -22.977 20.199 1.937 1.00 94.81 270 ASN A C 1
ATOM 2066 O O . ASN A 1 270 ? -23.933 19.783 1.291 1.00 94.81 270 ASN A O 1
ATOM 2070 N N . ASP A 1 271 ? -22.037 20.969 1.376 1.00 93.94 271 ASP A N 1
ATOM 2071 C CA . ASP A 1 271 ? -22.034 21.356 -0.044 1.00 93.94 271 ASP A CA 1
ATOM 2072 C C . ASP A 1 271 ? -21.354 20.308 -0.952 1.00 93.94 271 ASP A C 1
ATOM 2074 O O . ASP A 1 271 ? -21.192 20.532 -2.153 1.00 93.94 271 ASP A O 1
ATOM 2078 N N . GLY A 1 272 ? -20.916 19.179 -0.386 1.00 95.12 272 GLY A N 1
ATOM 2079 C CA . GLY A 1 272 ? -20.233 18.101 -1.098 1.00 95.12 272 GLY A CA 1
ATOM 2080 C C . GLY A 1 272 ? -18.748 18.351 -1.369 1.00 95.12 272 GLY A C 1
ATOM 2081 O O . GLY A 1 272 ? -18.149 17.631 -2.172 1.00 95.12 272 GLY A O 1
ATOM 2082 N N . ASP A 1 273 ? -18.122 19.345 -0.729 1.00 96.94 273 ASP A N 1
ATOM 2083 C CA . ASP A 1 273 ? -16.684 19.568 -0.891 1.00 96.94 273 ASP A CA 1
ATOM 2084 C C . ASP A 1 273 ? -15.888 18.530 -0.081 1.00 96.94 273 ASP A C 1
ATOM 2086 O O . ASP A 1 273 ? -16.127 18.386 1.119 1.00 96.94 273 ASP A O 1
ATOM 2090 N N . PRO A 1 274 ? -14.930 17.816 -0.696 1.00 98.00 274 PRO A N 1
ATOM 2091 C CA . PRO A 1 274 ? -14.133 16.809 -0.008 1.00 98.00 274 PRO A CA 1
ATOM 2092 C C . PRO A 1 274 ? -13.206 17.434 1.040 1.00 98.00 274 PRO A C 1
ATOM 2094 O O . PRO A 1 274 ? -12.568 18.464 0.802 1.00 98.00 274 PRO A O 1
ATOM 2097 N N . ILE A 1 275 ? -13.104 16.766 2.185 1.00 98.25 275 ILE A N 1
ATOM 2098 C CA . ILE A 1 275 ? -12.321 17.171 3.351 1.00 98.25 275 ILE A CA 1
ATOM 2099 C C . ILE A 1 275 ? -11.249 16.112 3.614 1.00 98.25 275 ILE A C 1
ATOM 2101 O O . ILE A 1 275 ? -11.571 14.934 3.742 1.00 98.25 275 ILE A O 1
ATOM 2105 N N . GLN A 1 276 ? -9.995 16.531 3.739 1.00 98.50 276 GLN A N 1
ATOM 2106 C CA . GLN A 1 276 ? -8.908 15.733 4.299 1.00 98.50 276 GLN A CA 1
ATOM 2107 C C . GLN A 1 276 ? -8.597 16.217 5.714 1.00 98.50 276 GLN A C 1
ATOM 2109 O O . GLN A 1 276 ? -8.523 17.420 5.966 1.00 98.50 276 GLN A O 1
ATOM 2114 N N . ILE A 1 277 ? -8.410 15.291 6.645 1.00 98.50 277 ILE A N 1
ATOM 2115 C CA . ILE A 1 277 ? -8.275 15.553 8.072 1.00 98.50 277 ILE A CA 1
ATOM 2116 C C . ILE A 1 277 ? -6.958 14.949 8.558 1.00 98.50 277 ILE A C 1
ATOM 2118 O O . ILE A 1 277 ? -6.702 13.754 8.441 1.00 98.50 277 ILE A O 1
ATOM 2122 N N . LYS A 1 278 ? -6.103 15.791 9.133 1.00 98.06 278 LYS A N 1
ATOM 2123 C CA . LYS A 1 278 ? -4.810 15.407 9.700 1.00 98.06 278 LYS A CA 1
ATOM 2124 C C . LYS A 1 278 ? -4.791 15.745 11.183 1.00 98.06 278 LYS A C 1
ATOM 2126 O O . LYS A 1 278 ? -4.851 16.909 11.565 1.00 98.06 278 LYS A O 1
ATOM 2131 N N . GLN A 1 279 ? -4.673 14.734 12.039 1.00 97.69 279 GLN A N 1
ATOM 2132 C CA . GLN A 1 279 ? -4.517 14.933 13.483 1.00 97.69 279 GLN A CA 1
ATOM 2133 C C . GLN A 1 279 ? -3.039 15.188 13.836 1.00 97.69 279 GLN A C 1
ATOM 2135 O O . GLN A 1 279 ? -2.445 14.481 14.643 1.00 97.69 279 GLN A O 1
ATOM 2140 N N . SER A 1 280 ? -2.421 16.174 13.187 1.00 97.38 280 SER A N 1
ATOM 2141 C CA . SER A 1 280 ? -1.004 16.513 13.352 1.00 97.38 280 SER A CA 1
ATOM 2142 C C . SER A 1 280 ? -0.759 18.016 13.209 1.00 97.38 280 SER A C 1
ATOM 2144 O O . SER A 1 280 ? -1.612 18.759 12.711 1.00 97.38 280 SER A O 1
ATOM 2146 N N . ASP A 1 281 ? 0.413 18.450 13.666 1.00 98.19 281 ASP A N 1
ATOM 2147 C CA . ASP A 1 281 ? 0.949 19.793 13.444 1.00 98.19 281 ASP A CA 1
ATOM 2148 C C . ASP A 1 281 ? 1.770 19.871 12.154 1.00 98.19 281 ASP A C 1
ATOM 2150 O O . ASP A 1 281 ? 2.104 18.843 11.564 1.00 98.19 281 ASP A O 1
ATOM 2154 N N . GLU A 1 282 ? 2.080 21.102 11.739 1.00 97.56 282 GLU A N 1
ATOM 2155 C CA . GLU A 1 282 ? 3.032 21.418 10.665 1.00 97.56 282 GLU A CA 1
ATOM 2156 C C . GLU A 1 282 ? 2.734 20.697 9.340 1.00 97.56 282 GLU A C 1
ATOM 2158 O O . GLU A 1 282 ? 3.626 20.249 8.621 1.00 97.56 282 GLU A O 1
ATOM 2163 N N . VAL A 1 283 ? 1.450 20.589 8.982 1.00 98.19 283 VAL A N 1
ATOM 2164 C CA . VAL A 1 283 ? 1.050 20.021 7.690 1.00 98.19 283 VAL A CA 1
ATOM 2165 C C . VAL A 1 283 ? 1.508 20.948 6.562 1.00 98.19 283 VAL A C 1
ATOM 2167 O O . VAL A 1 283 ? 1.091 22.104 6.494 1.00 98.19 283 VAL A O 1
ATOM 2170 N N . GLY A 1 284 ? 2.356 20.429 5.674 1.00 96.81 284 GLY A N 1
ATOM 2171 C CA . GLY A 1 284 ? 3.028 21.232 4.653 1.00 96.81 284 GLY A CA 1
ATOM 2172 C C . GLY A 1 284 ? 2.638 20.958 3.211 1.00 96.81 284 GLY A C 1
ATOM 2173 O O . GLY A 1 284 ? 1.681 20.242 2.897 1.00 96.81 284 GLY A O 1
ATOM 2174 N N . LYS A 1 285 ? 3.434 21.533 2.307 1.00 96.69 285 LYS A N 1
ATOM 2175 C CA . LYS A 1 285 ? 3.228 21.540 0.850 1.00 96.69 285 LYS A CA 1
ATOM 2176 C C . LYS A 1 285 ? 2.969 20.162 0.242 1.00 96.69 285 LYS A C 1
ATOM 2178 O O . LYS A 1 285 ? 2.137 20.030 -0.655 1.00 96.69 285 LYS A O 1
ATOM 2183 N N . ASN A 1 286 ? 3.675 19.136 0.717 1.00 95.00 286 ASN A N 1
ATOM 2184 C CA . ASN A 1 286 ? 3.569 17.778 0.178 1.00 95.00 286 ASN A CA 1
ATOM 2185 C C . ASN A 1 286 ? 2.156 17.196 0.344 1.00 95.00 286 ASN A C 1
ATOM 2187 O O . ASN A 1 286 ? 1.617 16.599 -0.585 1.00 95.00 286 ASN A O 1
ATOM 2191 N N . GLU A 1 287 ? 1.528 17.410 1.502 1.00 97.88 287 GLU A N 1
ATOM 2192 C CA . GLU A 1 287 ? 0.173 16.908 1.753 1.00 97.88 287 GLU A CA 1
ATOM 2193 C C . GLU A 1 287 ? -0.856 17.623 0.872 1.00 97.88 287 GLU A C 1
ATOM 2195 O O . GLU A 1 287 ? -1.733 16.971 0.306 1.00 97.88 287 GLU A O 1
ATOM 2200 N N . VAL A 1 288 ? -0.684 18.931 0.641 1.00 97.81 288 VAL A N 1
ATOM 2201 C CA . VAL A 1 288 ? -1.531 19.686 -0.296 1.00 97.81 288 VAL A CA 1
ATOM 2202 C C . VAL A 1 288 ? -1.459 19.098 -1.706 1.00 97.81 288 VAL A C 1
ATOM 2204 O O . VAL A 1 288 ? -2.496 18.914 -2.342 1.00 97.81 288 VAL A O 1
ATOM 2207 N N . TYR A 1 289 ? -0.264 18.757 -2.198 1.00 93.19 289 TYR A N 1
ATOM 2208 C CA . TYR A 1 289 ? -0.112 18.164 -3.529 1.00 93.19 289 TYR A CA 1
ATOM 2209 C C . TYR A 1 289 ? -0.669 16.751 -3.637 1.00 93.19 289 TYR A C 1
ATOM 2211 O O . TYR A 1 289 ? -1.321 16.443 -4.635 1.00 93.19 289 TYR A O 1
ATOM 2219 N N . LYS A 1 290 ? -0.453 15.904 -2.625 1.00 96.62 290 LYS A N 1
ATOM 2220 C CA . LYS A 1 290 ? -1.063 14.569 -2.583 1.00 96.62 290 LYS A CA 1
ATOM 2221 C C . LYS A 1 290 ? -2.581 14.680 -2.663 1.00 96.62 290 LYS A C 1
ATOM 2223 O O . LYS A 1 290 ? -3.195 14.034 -3.507 1.00 96.62 290 LYS A O 1
ATOM 2228 N N . PHE A 1 291 ? -3.173 15.555 -1.853 1.00 97.62 291 PHE A N 1
ATOM 2229 C CA . PHE A 1 291 ? -4.614 15.766 -1.867 1.00 97.62 291 PHE A CA 1
ATOM 2230 C C . PHE A 1 291 ? -5.099 16.330 -3.208 1.00 97.62 291 PHE A C 1
ATOM 2232 O O . PHE A 1 291 ? -6.040 15.799 -3.793 1.00 97.62 291 PHE A O 1
ATOM 2239 N N . ALA A 1 292 ? -4.416 17.341 -3.754 1.00 95.19 292 ALA A N 1
ATOM 2240 C CA . ALA A 1 292 ? -4.724 17.911 -5.066 1.00 95.19 292 ALA A CA 1
ATOM 2241 C C . ALA A 1 292 ? -4.706 16.855 -6.184 1.00 95.19 292 ALA A C 1
ATOM 2243 O O . ALA A 1 292 ? -5.616 16.806 -7.013 1.00 95.19 292 ALA A O 1
ATOM 2244 N N . ASN A 1 293 ? -3.701 15.979 -6.188 1.00 93.56 293 ASN A N 1
ATOM 2245 C CA . ASN A 1 293 ? -3.595 14.893 -7.153 1.00 93.56 293 ASN A CA 1
ATOM 2246 C C . ASN A 1 293 ? -4.812 13.960 -7.077 1.00 93.56 293 ASN A C 1
ATOM 2248 O O . ASN A 1 293 ? -5.424 13.666 -8.104 1.00 93.56 293 ASN A O 1
ATOM 2252 N N . GLU A 1 294 ? -5.226 13.555 -5.875 1.00 94.69 294 GLU A N 1
ATOM 2253 C CA . GLU A 1 294 ? -6.393 12.683 -5.707 1.00 94.69 294 GLU A CA 1
ATOM 2254 C C . GLU A 1 294 ? -7.716 13.369 -6.079 1.00 94.69 294 GLU A C 1
ATOM 2256 O O . GLU A 1 294 ? -8.559 12.777 -6.761 1.00 94.69 294 GLU A O 1
ATOM 2261 N N . LEU A 1 295 ? -7.882 14.648 -5.735 1.00 95.44 295 LEU A N 1
ATOM 2262 C CA . LEU A 1 295 ? -9.050 15.431 -6.146 1.00 95.44 295 LEU A CA 1
ATOM 2263 C C . LEU A 1 295 ? -9.138 15.602 -7.666 1.00 95.44 295 LEU A C 1
ATOM 2265 O O . LEU A 1 295 ? -10.236 15.544 -8.227 1.00 95.44 295 LEU A O 1
ATOM 2269 N N . SER A 1 296 ? -7.996 15.757 -8.343 1.00 92.88 296 SER A N 1
ATOM 2270 C CA . SER A 1 296 ? -7.952 15.891 -9.802 1.00 92.88 296 SER A CA 1
ATOM 2271 C C . SER A 1 296 ? -8.496 14.645 -10.510 1.00 92.88 296 SER A C 1
ATOM 2273 O O . SER A 1 296 ? -9.266 14.763 -11.467 1.00 92.88 296 SER A O 1
ATOM 2275 N N . LYS A 1 297 ? -8.212 13.448 -9.975 1.00 89.25 297 LYS A N 1
ATOM 2276 C CA . LYS A 1 297 ? -8.739 12.171 -10.488 1.00 89.25 297 LYS A CA 1
ATOM 2277 C C . LYS A 1 297 ? -10.256 12.072 -10.327 1.00 89.25 297 LYS A C 1
ATOM 2279 O O . LYS A 1 297 ? -10.929 11.485 -11.173 1.00 89.25 297 LYS A O 1
ATOM 2284 N N . LYS A 1 298 ? -10.808 12.680 -9.272 1.00 86.69 298 LYS A N 1
ATOM 2285 C CA . LYS A 1 298 ? -12.253 12.708 -8.993 1.00 86.69 298 LYS A CA 1
ATOM 2286 C C . LYS A 1 298 ? -13.011 13.845 -9.671 1.00 86.69 298 LYS A C 1
ATOM 2288 O O . LYS A 1 298 ? -14.227 13.924 -9.526 1.00 86.69 298 LYS A O 1
ATOM 2293 N N . LYS A 1 299 ? -12.326 14.700 -10.438 1.00 87.50 299 LYS A N 1
ATOM 2294 C CA . LYS A 1 299 ? -12.909 15.876 -11.108 1.00 87.50 299 LYS A CA 1
ATOM 2295 C C . LYS A 1 299 ? -13.562 16.878 -10.139 1.00 87.50 299 LYS A C 1
ATOM 2297 O O . LYS A 1 299 ? -14.379 17.696 -10.569 1.00 87.50 299 LYS A O 1
ATOM 2302 N N . SER A 1 300 ? -13.190 16.849 -8.859 1.00 90.56 300 SER A N 1
ATOM 2303 C CA . SER A 1 300 ? -13.560 17.900 -7.906 1.00 90.56 300 SER A CA 1
ATOM 2304 C C . SER A 1 300 ? -12.837 19.192 -8.275 1.00 90.56 300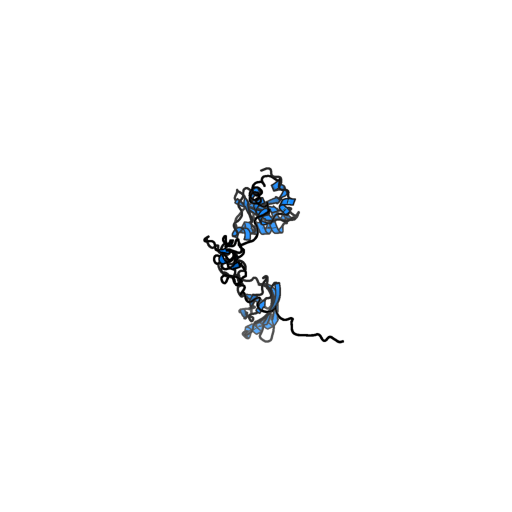 SER A C 1
ATOM 2306 O O . SER A 1 300 ? -11.779 19.149 -8.888 1.00 90.56 300 SER A O 1
ATOM 2308 N N . ARG A 1 301 ? -13.402 20.353 -7.928 1.00 93.50 301 ARG A N 1
ATOM 2309 C CA . ARG A 1 301 ? -12.758 21.666 -8.157 1.00 93.50 301 ARG A CA 1
ATOM 2310 C C . ARG A 1 301 ? -12.329 22.371 -6.876 1.00 93.50 301 ARG A C 1
ATOM 2312 O O . ARG A 1 301 ? -11.594 23.353 -6.938 1.00 93.50 301 ARG A O 1
ATOM 2319 N N . ARG A 1 302 ? -12.802 21.880 -5.733 1.00 97.50 302 ARG A N 1
ATOM 2320 C CA . ARG A 1 302 ? -12.560 22.436 -4.405 1.00 97.50 302 ARG A CA 1
ATOM 2321 C C . ARG A 1 302 ? -12.205 21.316 -3.437 1.00 97.50 302 ARG A C 1
ATOM 2323 O O . ARG A 1 302 ? -12.596 20.170 -3.664 1.0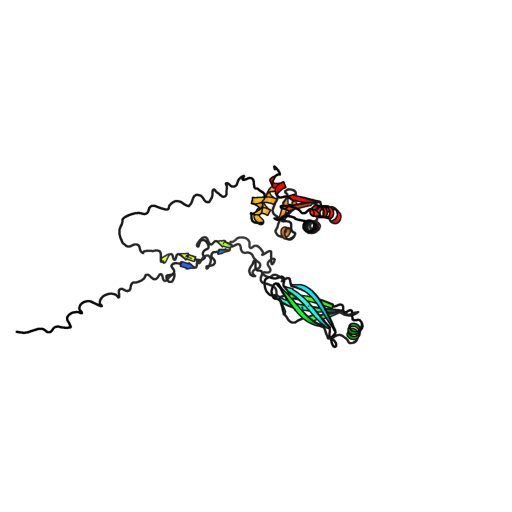0 97.50 302 ARG A O 1
ATOM 2330 N N . GLY A 1 303 ? -11.489 21.658 -2.376 1.00 97.62 303 GLY A N 1
ATOM 2331 C CA . GLY A 1 303 ? -11.196 20.750 -1.274 1.00 97.62 303 GLY A CA 1
ATOM 2332 C C . GLY A 1 303 ? -10.804 21.500 -0.010 1.00 97.62 303 GLY A C 1
ATOM 2333 O O . GLY A 1 303 ? -10.392 22.660 -0.063 1.00 97.62 303 GLY A O 1
ATOM 2334 N N . ILE A 1 304 ? -10.933 20.836 1.132 1.00 98.50 304 ILE A N 1
ATOM 2335 C CA . ILE A 1 304 ? -10.575 21.393 2.435 1.00 98.50 304 ILE A CA 1
ATOM 2336 C C . ILE A 1 304 ? -9.564 20.469 3.104 1.00 98.50 304 ILE A C 1
ATOM 2338 O O . ILE A 1 304 ? -9.780 19.266 3.154 1.00 98.50 304 ILE A O 1
ATOM 2342 N N . ILE A 1 305 ? -8.483 21.026 3.643 1.00 98.56 305 ILE A N 1
ATOM 2343 C CA . ILE A 1 305 ? -7.572 20.303 4.535 1.00 98.56 305 ILE A CA 1
ATOM 2344 C C . ILE A 1 305 ? -7.730 20.880 5.937 1.00 98.56 305 ILE A C 1
ATOM 2346 O O . ILE A 1 305 ? -7.618 22.094 6.128 1.00 98.56 305 ILE A O 1
ATOM 2350 N N . VAL A 1 306 ? -7.979 20.009 6.912 1.00 98.44 306 VAL A N 1
ATOM 2351 C CA . VAL A 1 306 ? -8.063 20.355 8.330 1.00 98.44 306 VAL A CA 1
ATOM 2352 C C . VAL A 1 306 ? -6.890 19.746 9.082 1.00 98.44 306 VAL A C 1
ATOM 2354 O O . VAL A 1 306 ? -6.652 18.545 8.981 1.00 98.44 306 VAL A O 1
ATOM 2357 N N . ALA A 1 307 ? -6.175 20.565 9.849 1.00 98.44 307 ALA A N 1
ATOM 2358 C CA . ALA A 1 307 ? -5.049 20.139 10.681 1.00 98.44 307 ALA A CA 1
ATOM 2359 C C . ALA A 1 307 ? -4.999 20.919 12.002 1.00 98.44 307 ALA A C 1
ATOM 2361 O O . ALA A 1 307 ? -5.781 21.853 12.200 1.00 98.44 307 ALA A O 1
ATOM 2362 N N . PHE A 1 308 ? -4.084 20.582 12.914 1.00 98.25 308 PHE A N 1
ATOM 2363 C CA . PHE A 1 308 ? -3.848 21.445 14.077 1.00 98.25 308 PHE A CA 1
ATOM 2364 C C . PHE A 1 308 ? -3.055 22.701 13.709 1.00 98.25 308 PHE A C 1
ATOM 2366 O O . PHE A 1 308 ? -3.404 23.798 14.145 1.00 98.25 308 PHE A O 1
ATOM 2373 N N . SER A 1 309 ? -2.047 22.558 12.853 1.00 98.12 309 SER A N 1
ATOM 2374 C CA . SER A 1 309 ? -1.267 23.666 12.305 1.00 98.12 309 SER A CA 1
ATOM 2375 C C . SER A 1 309 ? -0.714 23.310 10.924 1.00 98.12 309 SER A C 1
ATOM 2377 O O . SER A 1 309 ? -0.704 22.144 10.522 1.00 98.12 309 SER A O 1
ATOM 2379 N N . PHE A 1 310 ? -0.280 24.330 10.188 1.00 98.50 310 PHE A N 1
ATOM 2380 C CA . PHE A 1 310 ? 0.332 24.188 8.872 1.00 98.50 310 PHE A CA 1
ATOM 2381 C C . PHE A 1 310 ? 1.704 24.859 8.872 1.00 98.50 310 PHE A C 1
ATOM 2383 O O . PHE A 1 310 ? 1.879 25.890 9.524 1.00 98.50 310 PHE A O 1
ATOM 2390 N N . SER A 1 311 ? 2.662 24.284 8.152 1.00 97.62 311 SER A N 1
ATOM 2391 C CA . SER A 1 311 ? 3.983 24.885 7.954 1.00 97.62 311 SER A CA 1
ATOM 2392 C C . SER A 1 311 ? 3.918 26.062 6.976 1.00 97.62 311 SER A C 1
ATOM 2394 O O . SER A 1 311 ? 2.959 26.217 6.219 1.00 97.62 311 SER A O 1
ATOM 2396 N N . GLU A 1 312 ? 4.948 26.911 6.972 1.00 95.88 312 GLU A N 1
ATOM 2397 C CA . GLU A 1 312 ? 4.987 28.123 6.136 1.00 95.88 312 GLU A CA 1
ATOM 2398 C C . GLU A 1 312 ? 4.877 27.818 4.630 1.00 95.88 312 GLU A C 1
ATOM 2400 O O . GLU A 1 312 ? 4.237 28.559 3.881 1.00 95.88 312 GLU A O 1
ATOM 2405 N N . ASP A 1 313 ? 5.426 26.682 4.193 1.00 96.19 313 ASP A N 1
ATOM 2406 C CA . ASP A 1 313 ? 5.411 26.230 2.798 1.00 96.19 313 ASP A CA 1
ATOM 2407 C C . ASP A 1 313 ? 4.029 25.743 2.315 1.00 96.19 313 ASP A C 1
ATOM 2409 O O . ASP A 1 313 ? 3.838 25.500 1.119 1.00 96.19 313 ASP A O 1
ATOM 2413 N N . VAL A 1 314 ? 3.033 25.626 3.203 1.00 97.75 314 VAL A N 1
ATOM 2414 C CA . VAL A 1 314 ? 1.670 25.225 2.822 1.00 97.75 314 VAL A CA 1
ATOM 2415 C C . VAL A 1 314 ? 1.060 26.194 1.806 1.00 97.75 314 VAL A C 1
ATOM 2417 O O . VAL A 1 314 ? 0.299 25.779 0.929 1.00 97.75 314 VAL A O 1
ATOM 2420 N N . ILE A 1 315 ? 1.420 27.481 1.892 1.00 95.75 315 ILE A N 1
ATOM 2421 C CA . ILE A 1 315 ? 0.926 28.538 1.004 1.00 95.75 315 ILE A CA 1
ATOM 2422 C C . ILE A 1 315 ? 1.370 28.257 -0.435 1.00 95.75 315 ILE A C 1
ATOM 2424 O O . ILE A 1 315 ? 0.549 28.323 -1.353 1.00 95.75 315 ILE A O 1
ATOM 2428 N N . ASP A 1 316 ? 2.625 27.846 -0.628 1.00 90.25 316 ASP A N 1
ATOM 2429 C CA . ASP A 1 316 ? 3.142 27.430 -1.935 1.00 90.25 316 ASP A CA 1
ATOM 2430 C C . ASP A 1 316 ? 2.399 26.203 -2.467 1.00 90.25 316 ASP A C 1
ATOM 2432 O O . ASP A 1 316 ? 2.142 26.103 -3.666 1.00 90.25 316 ASP A O 1
ATOM 2436 N N . GLY A 1 317 ? 2.039 25.268 -1.581 1.00 93.81 317 GLY A N 1
ATOM 2437 C CA . GLY A 1 317 ? 1.223 24.106 -1.929 1.00 93.81 317 GLY A CA 1
ATOM 2438 C C . GLY A 1 317 ? -0.155 24.504 -2.451 1.00 93.81 317 GLY A C 1
ATOM 2439 O O . GLY A 1 317 ? -0.587 24.010 -3.490 1.00 93.81 317 GLY A O 1
ATOM 2440 N N . VAL A 1 318 ? -0.833 25.435 -1.776 1.00 96.38 318 VAL A N 1
ATOM 2441 C CA . VAL A 1 318 ? -2.163 25.922 -2.180 1.00 96.38 318 VAL A CA 1
ATOM 2442 C C . VAL A 1 318 ? -2.097 26.697 -3.501 1.00 96.38 318 VAL A C 1
ATOM 2444 O O . VAL A 1 318 ? -2.919 26.470 -4.393 1.00 96.38 318 VAL A O 1
ATOM 2447 N N . ILE A 1 319 ? -1.102 27.576 -3.671 1.00 88.44 319 ILE A N 1
ATOM 2448 C CA . ILE A 1 319 ? -0.880 28.306 -4.930 1.00 88.44 319 ILE A CA 1
ATOM 2449 C C . ILE A 1 319 ? -0.583 27.323 -6.069 1.00 88.44 319 ILE A C 1
ATOM 2451 O O . ILE A 1 319 ? -1.192 27.414 -7.138 1.00 88.44 319 ILE A O 1
ATOM 2455 N N . GLY A 1 320 ? 0.294 26.347 -5.827 1.00 88.75 320 GLY A N 1
ATOM 2456 C CA . GLY A 1 320 ? 0.638 25.303 -6.786 1.00 88.75 320 GLY A CA 1
ATOM 2457 C C . GLY A 1 320 ? -0.553 24.422 -7.165 1.00 88.75 320 GLY A C 1
ATOM 2458 O O . GLY A 1 320 ? -0.758 24.145 -8.346 1.00 88.75 320 GLY A O 1
ATOM 2459 N N . ALA A 1 321 ? -1.401 24.042 -6.205 1.00 94.38 321 ALA A N 1
ATOM 2460 C CA . ALA A 1 321 ? -2.637 23.303 -6.468 1.00 94.38 321 ALA A CA 1
ATOM 2461 C C . ALA A 1 321 ? -3.573 24.076 -7.416 1.00 94.38 321 ALA A C 1
ATOM 2463 O O . ALA A 1 321 ? -4.098 23.516 -8.385 1.00 94.38 321 ALA A O 1
ATOM 2464 N N . ARG A 1 322 ? -3.713 25.389 -7.199 1.00 91.94 322 ARG A N 1
ATOM 2465 C CA . ARG A 1 322 ? -4.525 26.263 -8.054 1.00 91.94 322 ARG A CA 1
ATOM 2466 C C . ARG A 1 322 ? -3.947 26.408 -9.459 1.00 91.94 322 ARG A C 1
ATOM 2468 O O . ARG A 1 322 ? -4.701 26.371 -10.429 1.00 91.94 322 ARG A O 1
ATOM 2475 N N . GLN A 1 323 ? -2.632 26.558 -9.584 1.00 81.81 323 GLN A N 1
ATOM 2476 C CA . GLN A 1 323 ? -1.966 26.761 -10.874 1.00 81.81 323 GLN A CA 1
ATOM 2477 C C . GLN A 1 323 ? -1.884 25.476 -11.707 1.00 81.81 323 GLN A C 1
ATOM 2479 O O . GLN A 1 323 ? -2.210 25.495 -12.894 1.00 81.81 323 GLN A O 1
ATOM 2484 N N . HIS A 1 324 ? -1.480 24.361 -11.095 1.00 84.81 324 HIS A N 1
ATOM 2485 C CA . HIS A 1 324 ? -1.200 23.111 -11.804 1.00 84.81 324 HIS A CA 1
ATOM 2486 C C . HIS A 1 324 ? -2.434 22.221 -11.962 1.00 84.81 324 HIS A C 1
ATOM 2488 O O . HIS A 1 324 ? -2.630 21.636 -13.025 1.00 84.81 324 HIS A O 1
ATOM 2494 N N . TYR A 1 325 ? -3.293 22.150 -10.941 1.00 85.44 325 TYR A N 1
ATOM 2495 C CA . TYR A 1 325 ? -4.449 21.246 -10.934 1.00 85.44 325 TYR A CA 1
ATOM 2496 C C . TYR A 1 325 ? -5.778 21.971 -11.171 1.00 85.44 325 TYR A C 1
ATOM 2498 O O . TYR A 1 325 ? -6.807 21.321 -11.340 1.00 85.44 325 TYR A O 1
ATOM 2506 N N . ARG A 1 326 ? -5.775 23.314 -11.214 1.00 93.19 326 ARG A N 1
ATOM 2507 C CA . ARG A 1 326 ? -6.992 24.148 -11.274 1.00 93.19 326 ARG A CA 1
ATOM 2508 C C . ARG A 1 326 ? -7.961 23.850 -10.119 1.00 93.19 326 ARG A C 1
ATOM 2510 O O . ARG A 1 326 ? -9.177 23.917 -10.298 1.00 93.19 326 ARG A O 1
ATOM 2517 N N . LEU A 1 327 ? -7.408 23.517 -8.950 1.00 95.25 327 LEU A N 1
ATOM 2518 C CA . LEU A 1 327 ? -8.144 23.203 -7.726 1.00 95.25 327 LEU A CA 1
ATOM 2519 C C . LEU A 1 327 ? -8.036 24.339 -6.717 1.00 95.25 327 LEU A C 1
ATOM 2521 O O . LEU A 1 327 ? -6.953 24.879 -6.500 1.00 95.25 327 LEU A O 1
ATOM 2525 N N . ASP A 1 328 ? -9.143 24.665 -6.059 1.00 97.12 328 ASP A N 1
ATOM 2526 C CA . ASP A 1 328 ? -9.143 25.583 -4.923 1.00 97.12 328 ASP A CA 1
ATOM 2527 C C . ASP A 1 328 ? -9.127 24.796 -3.608 1.00 97.12 328 ASP A C 1
ATOM 2529 O O . ASP A 1 328 ? -10.144 24.239 -3.189 1.00 97.12 328 ASP A O 1
ATOM 2533 N N . ILE A 1 329 ? -7.953 24.702 -2.979 1.00 97.94 329 ILE A N 1
ATOM 2534 C CA . ILE A 1 329 ? -7.783 24.012 -1.697 1.00 97.94 329 ILE A CA 1
ATOM 2535 C C . ILE A 1 329 ? -7.739 25.041 -0.574 1.00 97.94 329 ILE A C 1
ATOM 2537 O O . ILE A 1 329 ? -6.906 25.946 -0.580 1.00 97.94 329 ILE A O 1
ATOM 2541 N N . LYS A 1 330 ? -8.613 24.871 0.417 1.00 98.19 330 LYS A N 1
ATOM 2542 C CA . LYS A 1 330 ? -8.641 25.691 1.626 1.00 98.19 330 LYS A CA 1
ATOM 2543 C C . LYS A 1 330 ? -8.036 24.932 2.800 1.00 98.19 330 LYS A C 1
ATOM 2545 O O . LYS A 1 330 ? -8.472 23.831 3.117 1.00 98.19 330 LYS A O 1
ATOM 2550 N N . THR A 1 331 ? -7.081 25.543 3.483 1.00 98.12 331 THR A N 1
ATOM 2551 C CA . THR A 1 331 ? -6.548 25.044 4.752 1.00 98.12 331 THR A CA 1
ATOM 2552 C C . THR A 1 331 ? -7.312 25.678 5.914 1.00 98.12 331 THR A C 1
ATOM 2554 O O . THR A 1 331 ? -7.640 26.864 5.873 1.00 98.12 331 THR A O 1
ATOM 2557 N N . ILE A 1 332 ? -7.684 24.879 6.915 1.00 97.81 332 ILE A N 1
ATOM 2558 C CA . ILE A 1 332 ? -8.420 25.328 8.105 1.00 97.81 332 ILE A CA 1
ATOM 2559 C C . ILE A 1 332 ? -7.813 24.653 9.331 1.00 97.81 332 ILE A C 1
ATOM 2561 O O . ILE A 1 332 ? -7.652 23.436 9.359 1.00 97.81 332 ILE A O 1
ATOM 2565 N N . THR A 1 333 ? -7.490 25.416 10.370 1.00 98.06 333 THR A N 1
ATOM 2566 C CA . THR A 1 333 ? -7.009 24.819 11.623 1.00 98.06 333 THR A CA 1
ATOM 2567 C C . THR A 1 333 ? -8.157 24.336 12.516 1.00 98.06 333 THR A C 1
ATOM 2569 O O . THR A 1 333 ? -9.252 24.904 12.520 1.00 98.06 333 THR A O 1
ATOM 2572 N N . ALA A 1 334 ? -7.910 23.326 13.354 1.00 96.12 334 ALA A N 1
ATOM 2573 C CA . ALA A 1 334 ? -8.860 22.905 14.388 1.00 96.12 334 ALA A CA 1
ATOM 2574 C C . ALA A 1 334 ? -9.246 24.080 15.308 1.00 96.12 334 ALA A C 1
ATOM 2576 O O . ALA A 1 334 ? -10.406 24.232 15.691 1.00 96.12 334 ALA A O 1
ATOM 2577 N N . LYS A 1 335 ? -8.291 24.973 15.594 1.00 95.50 335 LYS A N 1
ATOM 2578 C CA . LYS A 1 335 ? -8.516 26.208 16.350 1.00 95.50 335 LYS A CA 1
ATOM 2579 C C . LYS A 1 335 ? -9.496 27.156 15.658 1.00 95.50 335 LYS A C 1
ATOM 2581 O O . LYS A 1 335 ? -10.353 27.734 16.324 1.00 95.50 335 LYS A O 1
ATOM 2586 N N . GLU A 1 336 ? -9.401 27.322 14.340 1.00 95.25 336 GLU A N 1
ATOM 2587 C CA . GLU A 1 336 ? -10.387 28.094 13.576 1.00 95.25 336 GLU A CA 1
ATOM 2588 C C . GLU A 1 336 ? -11.780 27.473 13.653 1.00 95.25 336 GLU A C 1
ATOM 2590 O O . GLU A 1 336 ? -12.749 28.213 13.809 1.00 95.25 336 GLU A O 1
ATOM 2595 N N . LEU A 1 337 ? -11.893 26.141 13.594 1.00 93.62 337 LEU A N 1
ATOM 2596 C CA . LEU A 1 337 ? -13.179 25.449 13.730 1.00 93.62 337 LEU A CA 1
ATOM 2597 C C . LEU A 1 337 ? -13.802 25.654 15.115 1.00 93.62 337 LEU A C 1
ATOM 2599 O O . LEU A 1 337 ? -14.982 25.968 15.197 1.00 93.62 337 LEU A O 1
ATOM 2603 N N . ILE A 1 338 ? -13.009 25.578 16.189 1.00 92.00 338 ILE A N 1
ATOM 2604 C CA . ILE A 1 338 ? -13.477 25.865 17.559 1.00 92.00 338 ILE A CA 1
ATOM 2605 C C . ILE A 1 338 ? -13.975 27.314 17.685 1.00 92.00 338 ILE A C 1
ATOM 2607 O O . ILE A 1 338 ? -14.950 27.591 18.384 1.00 92.00 338 ILE A O 1
ATOM 2611 N N . ASN A 1 339 ? -13.285 28.252 17.033 1.00 89.00 339 ASN A N 1
ATOM 2612 C CA . ASN A 1 339 ? -13.580 29.680 17.137 1.00 89.00 339 ASN A CA 1
ATOM 2613 C C . ASN A 1 339 ? -14.701 30.146 16.201 1.00 89.00 339 ASN A C 1
ATOM 2615 O O . ASN A 1 339 ? -15.247 31.236 16.409 1.00 89.00 339 ASN A O 1
ATOM 2619 N N . ARG A 1 340 ? -15.069 29.349 15.190 1.00 82.50 340 ARG A N 1
ATOM 2620 C CA . ARG A 1 340 ? -16.265 29.600 14.388 1.00 82.50 340 ARG A CA 1
ATOM 2621 C C . ARG A 1 340 ? -17.481 29.420 15.286 1.00 82.50 340 ARG A C 1
ATOM 2623 O O . ARG A 1 340 ? -17.884 28.312 15.616 1.00 82.50 340 ARG A O 1
ATOM 2630 N N . LYS A 1 341 ? -18.080 30.542 15.680 1.00 50.28 341 LYS A N 1
ATOM 2631 C CA . LYS A 1 341 ? -19.467 30.542 16.139 1.00 50.28 341 LYS A CA 1
ATOM 2632 C C . LYS A 1 341 ? -20.323 30.137 14.938 1.00 50.28 341 LYS A C 1
ATOM 2634 O O . LYS A 1 341 ? -20.499 30.954 14.038 1.00 50.28 341 LYS A O 1
ATOM 2639 N N . ILE A 1 342 ? -20.739 28.874 14.904 1.00 44.81 342 ILE A N 1
ATOM 2640 C CA . ILE A 1 342 ? -21.810 28.380 14.031 1.00 44.81 342 ILE A CA 1
ATOM 2641 C C . ILE A 1 342 ? -23.138 28.905 14.571 1.00 44.81 342 ILE A C 1
ATOM 2643 O O . ILE A 1 342 ? -23.314 28.868 15.816 1.00 44.81 342 ILE A O 1
#